Protein AF-A0A8T3ML03-F1 (afdb_monomer_lite)

Radius of gyration: 22.62 Å; chains: 1; bounding box: 44×55×67 Å

Structure (mmCIF, N/CA/C/O backbone):
data_AF-A0A8T3ML03-F1
#
_entry.id   AF-A0A8T3ML03-F1
#
loop_
_atom_site.group_PDB
_atom_site.id
_atom_site.type_symbol
_atom_site.label_atom_id
_atom_site.label_alt_id
_atom_site.label_comp_id
_atom_site.label_asym_id
_atom_site.label_entity_id
_atom_site.label_seq_id
_atom_site.pdbx_PDB_ins_code
_atom_site.Cartn_x
_atom_site.Cartn_y
_atom_site.Cartn_z
_atom_site.occupancy
_atom_site.B_iso_or_equiv
_atom_site.auth_seq_id
_atom_site.auth_comp_id
_atom_site.auth_asym_id
_atom_site.auth_atom_id
_atom_site.pdbx_PDB_model_num
ATOM 1 N N . MET A 1 1 ? 24.846 -38.099 -49.813 1.00 38.16 1 MET A N 1
ATOM 2 C CA . MET A 1 1 ? 23.593 -37.334 -49.635 1.00 38.16 1 MET A CA 1
ATOM 3 C C . MET A 1 1 ? 22.986 -37.750 -48.307 1.00 38.16 1 MET A C 1
ATOM 5 O O . MET A 1 1 ? 22.230 -38.707 -48.256 1.00 38.16 1 MET A O 1
ATOM 9 N N . THR A 1 2 ? 23.403 -37.110 -47.221 1.00 36.19 2 THR A N 1
ATOM 10 C CA . THR A 1 2 ? 22.840 -37.324 -45.884 1.00 36.19 2 THR A CA 1
ATOM 11 C C . THR A 1 2 ? 21.857 -36.194 -45.625 1.00 36.19 2 THR A C 1
ATOM 13 O O . THR A 1 2 ? 22.246 -35.029 -45.592 1.00 36.19 2 THR A O 1
ATOM 16 N N . ALA A 1 3 ? 20.574 -36.542 -45.549 1.00 40.69 3 ALA A N 1
ATOM 17 C CA . ALA A 1 3 ? 19.522 -35.629 -45.139 1.00 40.69 3 ALA A CA 1
ATOM 18 C C . ALA A 1 3 ? 19.740 -35.293 -43.660 1.00 40.69 3 ALA A C 1
ATOM 20 O O . ALA A 1 3 ? 19.699 -36.180 -42.809 1.00 40.69 3 ALA A O 1
ATOM 21 N N . ASP A 1 4 ? 20.036 -34.026 -43.391 1.00 38.41 4 ASP A N 1
ATOM 22 C CA . ASP A 1 4 ? 20.208 -33.493 -42.047 1.00 38.41 4 ASP A CA 1
ATOM 23 C C . ASP A 1 4 ? 18.825 -33.442 -41.385 1.00 38.41 4 ASP A C 1
ATOM 25 O O . ASP A 1 4 ? 17.945 -32.672 -41.786 1.00 38.41 4 ASP A O 1
ATOM 29 N N . ALA A 1 5 ? 18.588 -34.357 -40.446 1.00 42.69 5 ALA A N 1
ATOM 30 C CA . ALA A 1 5 ? 17.349 -34.421 -39.694 1.00 42.69 5 ALA A CA 1
ATOM 31 C C . ALA A 1 5 ? 17.284 -33.184 -38.793 1.00 42.69 5 ALA A C 1
ATOM 33 O O . ALA A 1 5 ? 17.943 -33.127 -37.756 1.00 42.69 5 ALA A O 1
ATOM 34 N N . ARG A 1 6 ? 16.497 -32.179 -39.197 1.00 44.50 6 ARG A N 1
ATOM 35 C CA . ARG A 1 6 ? 16.128 -31.065 -38.320 1.00 44.50 6 ARG A CA 1
ATOM 36 C C . ARG A 1 6 ? 15.404 -31.645 -37.112 1.00 44.50 6 ARG A C 1
ATOM 38 O O . ARG A 1 6 ? 14.238 -32.011 -37.204 1.00 44.50 6 ARG A O 1
ATOM 45 N N . ALA A 1 7 ? 16.123 -31.764 -36.003 1.00 42.09 7 ALA A N 1
ATOM 46 C CA . ALA A 1 7 ? 15.520 -32.025 -34.714 1.00 42.09 7 ALA A CA 1
ATOM 47 C C . ALA A 1 7 ? 14.611 -30.838 -34.382 1.00 42.09 7 ALA A C 1
ATOM 49 O O . ALA A 1 7 ? 15.074 -29.693 -34.366 1.00 42.09 7 ALA A O 1
ATOM 50 N N . ASP A 1 8 ? 13.331 -31.110 -34.141 1.00 38.72 8 ASP A N 1
ATOM 51 C CA . ASP A 1 8 ? 12.408 -30.137 -33.569 1.00 38.72 8 ASP A CA 1
ATOM 52 C C . ASP A 1 8 ? 12.918 -29.775 -32.170 1.00 38.72 8 ASP A C 1
ATOM 54 O O . ASP A 1 8 ? 12.707 -30.486 -31.189 1.00 38.72 8 ASP A O 1
ATOM 58 N N . ALA A 1 9 ? 13.685 -28.691 -32.096 1.00 45.72 9 ALA A N 1
ATOM 59 C CA . ALA A 1 9 ? 14.173 -28.146 -30.845 1.00 45.72 9 ALA A CA 1
ATOM 60 C C . ALA A 1 9 ? 13.104 -27.211 -30.275 1.00 45.72 9 ALA A C 1
ATOM 62 O O . ALA A 1 9 ? 12.808 -26.158 -30.844 1.00 45.72 9 ALA A O 1
ATOM 63 N N . THR A 1 10 ? 12.528 -27.585 -29.136 1.00 36.78 10 THR A N 1
ATOM 64 C CA . THR A 1 10 ? 11.644 -26.708 -28.369 1.00 36.78 10 THR A CA 1
ATOM 65 C C . THR A 1 10 ? 12.484 -25.600 -27.735 1.00 36.78 10 THR A C 1
ATOM 67 O O . THR A 1 10 ? 13.267 -25.848 -26.821 1.00 36.78 10 THR A O 1
ATOM 70 N N . LEU A 1 11 ? 12.347 -24.378 -28.246 1.00 42.16 11 LEU A N 1
ATOM 71 C CA . LEU A 1 11 ? 13.018 -23.194 -27.719 1.00 42.16 11 LEU A CA 1
ATOM 72 C C . LEU A 1 11 ? 12.191 -22.603 -26.568 1.00 42.16 11 LEU A C 1
ATOM 74 O O . LEU A 1 11 ? 11.028 -22.245 -26.768 1.00 42.16 11 LEU A O 1
ATOM 78 N N . ASP A 1 12 ? 12.787 -22.443 -25.385 1.00 46.78 12 ASP A N 1
ATOM 79 C CA . ASP A 1 12 ? 12.189 -21.623 -24.328 1.00 46.78 12 ASP A CA 1
ATOM 80 C C . ASP A 1 12 ? 12.317 -20.141 -24.711 1.00 46.78 12 ASP A C 1
ATOM 82 O O . ASP A 1 12 ? 13.336 -19.480 -24.482 1.00 46.78 12 ASP A O 1
ATOM 86 N N . VAL A 1 13 ? 11.256 -19.625 -25.332 1.00 50.53 13 VAL A N 1
ATOM 87 C CA . VAL A 1 13 ? 11.164 -18.242 -25.812 1.00 50.53 13 VAL A CA 1
ATOM 88 C C . VAL A 1 13 ? 11.353 -17.237 -24.673 1.00 50.53 13 VAL A C 1
ATOM 90 O O . VAL A 1 13 ? 11.866 -16.143 -24.905 1.00 50.53 13 VAL A O 1
ATOM 93 N N . VAL A 1 14 ? 10.983 -17.588 -23.436 1.00 47.09 14 VAL A N 1
ATOM 94 C CA . VAL A 1 14 ? 11.091 -16.684 -22.283 1.00 47.09 14 VAL A CA 1
ATOM 95 C C . VAL A 1 14 ? 12.551 -16.511 -21.879 1.00 47.09 14 VAL A C 1
ATOM 97 O O . VAL A 1 14 ? 12.984 -15.387 -21.620 1.00 47.09 14 VAL A O 1
ATOM 100 N N . GLN A 1 15 ? 13.321 -17.598 -21.862 1.00 48.06 15 GLN A N 1
ATOM 101 C CA . GLN A 1 15 ? 14.744 -17.544 -21.541 1.00 48.06 15 GLN A CA 1
ATOM 102 C C . GLN A 1 15 ? 15.567 -16.923 -22.679 1.00 48.06 15 GLN A C 1
ATOM 104 O O . GLN A 1 15 ? 16.465 -16.123 -22.413 1.00 48.06 15 GLN A O 1
ATOM 109 N N . GLU A 1 16 ? 15.234 -17.209 -23.941 1.00 53.28 16 GLU A N 1
ATOM 110 C CA . GLU A 1 16 ? 15.900 -16.581 -25.090 1.00 53.28 16 GLU A CA 1
ATOM 111 C C . GLU A 1 16 ? 15.603 -15.079 -25.208 1.00 53.28 16 GLU A C 1
ATOM 113 O O . GLU A 1 16 ? 16.501 -14.306 -25.544 1.00 53.28 16 GLU A O 1
ATOM 118 N N . ALA A 1 17 ? 14.386 -14.630 -24.883 1.00 59.78 17 ALA A N 1
ATOM 119 C CA . ALA A 1 17 ? 14.041 -13.207 -24.891 1.00 59.78 17 ALA A CA 1
ATOM 120 C C . ALA A 1 17 ? 14.873 -12.371 -23.900 1.00 59.78 17 ALA A C 1
ATOM 122 O O . ALA A 1 17 ? 14.992 -11.162 -24.082 1.00 59.78 17 ALA A O 1
ATOM 123 N N . HIS A 1 18 ? 15.475 -12.984 -22.873 1.00 52.03 18 HIS A N 1
ATOM 124 C CA . HIS A 1 18 ? 16.365 -12.276 -21.944 1.00 52.03 18 HIS A CA 1
ATOM 125 C C . HIS A 1 18 ? 17.739 -11.952 -22.532 1.00 52.03 18 HIS A C 1
ATOM 127 O O . HIS A 1 18 ? 18.398 -11.034 -22.054 1.00 52.03 18 HIS A O 1
ATOM 133 N N . VAL A 1 19 ? 18.183 -12.701 -23.539 1.00 54.53 19 VAL A N 1
ATOM 134 C CA . VAL A 1 19 ? 19.536 -12.581 -24.099 1.00 54.53 19 VAL A CA 1
ATOM 135 C C . VAL A 1 19 ? 19.529 -12.213 -25.573 1.00 54.53 19 VAL A C 1
ATOM 137 O O . VAL A 1 19 ? 20.598 -12.075 -26.157 1.00 54.53 19 VAL A O 1
ATOM 140 N N . ARG A 1 20 ? 18.355 -12.050 -26.197 1.00 59.59 20 ARG A N 1
ATOM 141 C CA . ARG A 1 20 ? 18.245 -11.743 -27.623 1.00 59.59 20 ARG A CA 1
ATOM 142 C C . ARG A 1 20 ? 17.219 -10.669 -27.933 1.00 59.59 20 ARG A C 1
ATOM 144 O O . ARG A 1 20 ? 16.087 -10.697 -27.455 1.00 59.59 20 ARG A O 1
ATOM 151 N N . ARG A 1 21 ? 17.608 -9.759 -28.823 1.00 59.72 21 ARG A N 1
ATOM 152 C CA . ARG A 1 21 ? 16.702 -8.836 -29.501 1.00 59.72 21 ARG A CA 1
ATOM 153 C C . ARG A 1 21 ? 16.238 -9.467 -30.806 1.00 59.72 21 ARG A C 1
ATOM 155 O O . ARG A 1 21 ? 17.054 -9.954 -31.586 1.00 59.72 21 ARG A O 1
ATOM 162 N N . TRP A 1 22 ? 14.935 -9.414 -31.055 1.00 69.94 22 TRP A N 1
ATOM 163 C CA . TRP A 1 22 ? 14.315 -9.984 -32.246 1.00 69.94 22 TRP A CA 1
ATOM 164 C C . TRP A 1 22 ? 13.714 -8.870 -33.100 1.00 69.94 22 TRP A C 1
ATOM 166 O O . TRP A 1 22 ? 12.932 -8.056 -32.608 1.00 69.94 22 TRP A O 1
ATOM 176 N N . CYS A 1 23 ? 14.074 -8.838 -34.378 1.00 65.06 23 CYS A N 1
ATOM 177 C CA . CYS A 1 23 ? 13.477 -7.945 -35.363 1.00 65.06 23 CYS A CA 1
ATOM 178 C C . CYS A 1 23 ? 12.530 -8.756 -36.244 1.00 65.06 23 CYS A C 1
ATOM 180 O O . CYS A 1 23 ? 12.955 -9.735 -36.861 1.00 65.06 23 CYS A O 1
ATOM 182 N N . TYR A 1 24 ? 11.273 -8.331 -36.330 1.00 68.44 24 TYR A N 1
ATOM 183 C CA . TYR A 1 24 ? 10.259 -8.955 -37.175 1.00 68.44 24 TYR A CA 1
ATOM 184 C C . TYR A 1 24 ? 9.853 -8.005 -38.294 1.00 68.44 24 TYR A C 1
ATOM 186 O O . TYR A 1 24 ? 9.870 -6.787 -38.128 1.00 68.44 24 TYR A O 1
ATOM 194 N N . GLU A 1 25 ? 9.470 -8.575 -39.428 1.00 64.88 25 GLU A N 1
ATOM 195 C CA . GLU A 1 25 ? 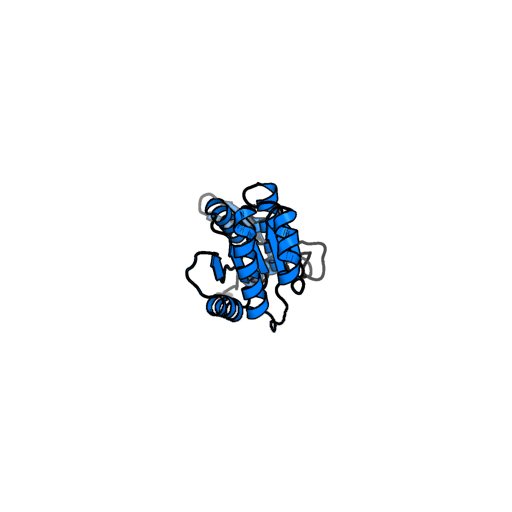8.782 -7.859 -40.493 1.00 64.88 25 GLU A CA 1
ATOM 196 C C . GLU A 1 25 ? 7.331 -8.332 -40.535 1.00 64.88 25 GLU A C 1
ATOM 198 O O . GLU A 1 25 ? 7.057 -9.535 -40.479 1.00 64.88 25 GLU A O 1
ATOM 203 N N . GLN A 1 26 ? 6.405 -7.377 -40.593 1.00 56.50 26 GLN A N 1
ATOM 204 C CA . GLN A 1 26 ? 4.987 -7.664 -40.743 1.00 56.50 26 GLN A CA 1
ATOM 205 C C . GLN A 1 26 ? 4.659 -7.763 -42.232 1.00 56.50 26 GLN A C 1
ATOM 207 O O . GLN A 1 26 ? 4.728 -6.775 -42.960 1.00 56.50 26 GLN A O 1
ATOM 212 N N . GLY A 1 27 ? 4.307 -8.968 -42.673 1.00 72.38 27 GLY A N 1
ATOM 213 C CA . GLY A 1 27 ? 3.801 -9.237 -44.011 1.00 72.38 27 GLY A CA 1
ATOM 214 C C . GLY A 1 27 ? 2.282 -9.398 -44.030 1.00 72.38 27 GLY A C 1
ATOM 215 O O . GLY A 1 27 ? 1.613 -9.447 -42.997 1.00 72.38 27 GLY A O 1
ATOM 216 N N . THR A 1 28 ? 1.731 -9.546 -45.231 1.00 61.53 28 THR A N 1
ATOM 217 C CA . THR A 1 28 ? 0.287 -9.676 -45.486 1.00 61.53 28 THR A CA 1
ATOM 218 C C . THR A 1 28 ? -0.347 -10.924 -44.860 1.00 61.53 28 THR A C 1
ATOM 220 O O . THR A 1 28 ? -1.557 -10.954 -44.664 1.00 61.53 28 THR A O 1
ATOM 223 N N . SER A 1 29 ? 0.451 -11.948 -44.539 1.00 65.56 29 SER A N 1
ATOM 224 C CA . SER A 1 29 ? -0.004 -13.232 -43.985 1.00 65.56 29 SER A CA 1
ATOM 225 C C . SER A 1 29 ? 0.551 -13.546 -42.590 1.00 65.56 29 SER A C 1
ATOM 227 O O . SER A 1 29 ? 0.347 -14.655 -42.100 1.00 65.56 29 SER A O 1
ATOM 229 N N . GLY A 1 30 ? 1.261 -12.612 -41.946 1.00 70.06 30 GLY A N 1
ATOM 230 C CA . GLY A 1 30 ? 1.796 -12.808 -40.596 1.00 70.06 30 GLY A CA 1
ATOM 231 C C . GLY A 1 30 ? 3.124 -12.100 -40.335 1.00 70.06 30 GLY A C 1
ATOM 232 O O . GLY A 1 30 ? 3.582 -11.275 -41.123 1.00 70.06 30 GLY A O 1
ATOM 233 N N . PHE A 1 31 ? 3.745 -12.440 -39.207 1.00 58.16 31 PHE A N 1
ATOM 234 C CA . PHE A 1 31 ? 5.055 -11.928 -38.811 1.00 58.16 31 PHE A CA 1
ATOM 235 C C . PHE A 1 31 ? 6.140 -12.932 -39.189 1.00 58.16 31 PHE A C 1
ATOM 237 O O . PHE A 1 31 ? 6.067 -14.099 -38.805 1.00 58.16 31 PHE A O 1
ATOM 244 N N . SER A 1 32 ? 7.166 -12.477 -39.903 1.00 67.44 32 SER A N 1
ATOM 245 C CA . SER A 1 32 ? 8.373 -13.269 -40.144 1.00 67.44 32 SER A CA 1
ATOM 246 C C . SER A 1 32 ? 9.533 -12.695 -39.348 1.00 67.44 32 SER A C 1
ATOM 248 O O . SER A 1 32 ? 9.801 -11.491 -39.404 1.00 67.44 32 SER A O 1
ATOM 250 N N . LEU A 1 33 ? 10.239 -13.555 -38.617 1.00 60.50 33 LEU A N 1
ATOM 251 C CA . LEU A 1 33 ? 11.461 -13.160 -37.939 1.00 60.50 33 LEU A CA 1
ATOM 252 C C . LEU A 1 33 ? 12.550 -12.842 -38.970 1.00 60.50 33 LEU A C 1
ATOM 254 O O . LEU A 1 33 ? 12.912 -13.699 -39.770 1.00 60.50 33 LEU A O 1
ATOM 258 N N . ARG A 1 34 ? 13.103 -11.628 -38.917 1.00 66.88 34 ARG A N 1
ATOM 259 C CA . ARG A 1 34 ? 14.207 -11.203 -39.787 1.00 66.88 34 ARG A CA 1
ATOM 260 C C . ARG A 1 34 ? 15.580 -11.424 -39.176 1.00 66.88 34 ARG A C 1
ATOM 262 O O . ARG A 1 34 ? 16.513 -11.769 -39.893 1.00 66.88 34 ARG A O 1
ATOM 269 N N . ARG A 1 35 ? 15.737 -11.152 -37.879 1.00 56.84 35 ARG A N 1
ATOM 270 C CA . ARG A 1 35 ? 17.048 -11.174 -37.221 1.00 56.84 35 ARG A CA 1
ATOM 271 C C . ARG A 1 35 ? 16.904 -11.424 -35.727 1.00 56.84 35 ARG A C 1
ATOM 273 O O . ARG A 1 35 ? 16.032 -10.831 -35.098 1.00 56.84 35 ARG A O 1
ATOM 280 N N . ALA A 1 36 ? 17.788 -12.251 -35.182 1.00 57.53 36 ALA A N 1
ATOM 281 C CA . ALA A 1 36 ? 18.001 -12.403 -33.750 1.00 57.53 36 ALA A CA 1
ATOM 282 C C . ALA A 1 36 ? 19.433 -11.956 -33.435 1.00 57.53 36 ALA A C 1
ATOM 284 O O . ALA A 1 36 ? 20.382 -12.470 -34.029 1.00 57.53 36 ALA A O 1
ATOM 285 N N . GLU A 1 37 ? 19.596 -10.982 -32.547 1.00 64.44 37 GLU A N 1
ATOM 286 C CA . GLU A 1 37 ? 20.905 -10.513 -32.082 1.00 64.44 37 GLU A CA 1
ATOM 287 C C . GLU A 1 37 ? 21.056 -10.846 -30.605 1.00 64.44 37 GLU A C 1
ATOM 289 O O . GLU A 1 37 ? 20.165 -10.531 -29.820 1.00 64.44 37 GLU A O 1
ATOM 294 N N . LEU A 1 38 ? 22.176 -11.468 -30.224 1.00 55.69 38 LEU A N 1
ATOM 295 C CA . LEU A 1 38 ? 22.550 -11.598 -28.818 1.00 55.69 38 LEU A CA 1
ATOM 296 C C . LEU A 1 38 ? 22.755 -10.196 -28.239 1.00 55.69 38 LEU A C 1
ATOM 298 O O . LEU A 1 38 ? 23.532 -9.405 -28.774 1.00 55.69 38 LEU A O 1
ATOM 302 N N . LEU A 1 39 ? 22.033 -9.897 -27.164 1.00 57.16 39 LEU A N 1
ATOM 303 C CA . LEU A 1 39 ? 22.281 -8.717 -26.354 1.00 57.16 39 LEU A CA 1
ATOM 304 C C . LEU A 1 39 ? 23.701 -8.828 -25.766 1.00 57.16 39 LEU A C 1
ATOM 306 O O . LEU A 1 39 ? 24.137 -9.942 -25.453 1.00 57.16 39 LEU A O 1
ATOM 310 N N . PRO A 1 40 ? 24.442 -7.712 -25.652 1.00 51.94 40 PRO A N 1
ATOM 311 C CA . PRO A 1 40 ? 25.761 -7.711 -25.029 1.00 51.94 40 PRO A CA 1
ATOM 312 C C . PRO A 1 40 ? 25.698 -8.269 -23.598 1.00 51.94 40 PRO A C 1
ATOM 314 O O . PRO A 1 40 ? 24.630 -8.311 -22.985 1.00 51.94 40 PRO A O 1
ATOM 317 N N . ASP A 1 41 ? 26.851 -8.731 -23.104 1.00 54.22 41 ASP A N 1
ATOM 318 C CA . ASP A 1 41 ? 27.038 -9.341 -21.782 1.00 54.22 41 ASP A CA 1
ATOM 319 C C . ASP A 1 41 ? 26.197 -8.621 -20.704 1.00 54.22 41 ASP A C 1
ATOM 321 O O . ASP A 1 41 ? 26.282 -7.396 -20.605 1.00 54.22 41 ASP A O 1
ATOM 325 N N . PRO A 1 42 ? 25.401 -9.326 -19.873 1.00 51.91 42 PRO A N 1
ATOM 326 C CA . PRO A 1 42 ? 24.647 -8.723 -18.768 1.00 51.91 42 PRO A CA 1
ATOM 327 C C . PRO A 1 42 ? 25.504 -7.933 -17.758 1.00 51.91 42 PRO A C 1
ATOM 329 O O . PRO A 1 42 ? 24.941 -7.260 -16.889 1.00 51.91 42 PRO A O 1
ATOM 332 N N . ALA A 1 43 ? 26.838 -8.014 -17.835 1.00 53.47 43 ALA A N 1
ATOM 333 C CA . ALA A 1 43 ? 27.769 -7.141 -17.123 1.00 53.47 43 ALA A CA 1
ATOM 334 C C . ALA A 1 43 ? 27.823 -5.697 -17.669 1.00 53.47 43 ALA A C 1
ATOM 336 O O . ALA A 1 43 ? 28.256 -4.791 -16.950 1.00 53.47 43 ALA A O 1
ATOM 337 N N . ASP A 1 44 ? 27.358 -5.458 -18.897 1.00 56.03 44 ASP A N 1
ATOM 338 C CA . ASP A 1 44 ? 27.244 -4.129 -19.488 1.00 56.03 44 ASP A CA 1
ATOM 339 C C . ASP A 1 44 ? 26.017 -3.397 -18.923 1.00 56.03 44 ASP A C 1
ATOM 341 O O . ASP A 1 44 ? 24.904 -3.424 -19.450 1.00 56.03 44 ASP A O 1
ATOM 345 N N . ARG A 1 45 ? 26.234 -2.723 -17.790 1.00 52.97 45 ARG A N 1
ATOM 346 C CA . ARG A 1 45 ? 25.224 -1.932 -17.066 1.00 52.97 45 ARG A CA 1
ATOM 347 C C . ARG A 1 45 ? 24.716 -0.708 -17.844 1.00 52.97 45 ARG A C 1
ATOM 349 O O . ARG A 1 45 ? 23.928 0.057 -17.291 1.00 52.97 45 ARG A O 1
ATOM 356 N N . SER A 1 46 ? 25.178 -0.488 -19.078 1.00 54.53 46 SER A N 1
ATOM 357 C CA . SER A 1 46 ? 24.719 0.607 -19.936 1.00 54.53 46 SER A CA 1
ATOM 358 C C . SER A 1 46 ? 23.409 0.300 -20.673 1.00 54.53 46 SER A C 1
ATOM 360 O O . SER A 1 46 ? 22.747 1.229 -21.138 1.00 54.53 46 SER A O 1
ATOM 362 N N . VAL A 1 47 ? 22.993 -0.973 -20.740 1.00 58.66 47 VAL A N 1
ATOM 363 C CA . VAL A 1 47 ? 21.752 -1.379 -21.412 1.00 58.66 47 VAL A CA 1
ATOM 364 C C . VAL A 1 47 ? 20.646 -1.627 -20.377 1.00 58.66 47 VAL A C 1
ATOM 366 O O . VAL A 1 47 ? 20.789 -2.521 -19.538 1.00 58.66 47 VAL A O 1
ATOM 369 N N . PRO A 1 48 ? 19.527 -0.876 -20.408 1.00 63.41 48 PRO A N 1
ATOM 370 C CA . PRO A 1 48 ? 18.413 -1.108 -19.497 1.00 63.41 48 PRO A CA 1
ATOM 371 C C . PRO A 1 48 ? 17.838 -2.511 -19.709 1.00 63.41 48 PRO A C 1
ATOM 373 O O . PRO A 1 48 ? 17.481 -2.898 -20.825 1.00 63.41 48 PRO A O 1
ATOM 376 N N . ARG A 1 49 ? 17.740 -3.281 -18.624 1.00 78.94 49 ARG A N 1
ATOM 377 C CA . ARG A 1 49 ? 17.165 -4.630 -18.652 1.00 78.94 49 ARG A CA 1
ATOM 378 C C . ARG A 1 49 ? 15.660 -4.514 -18.480 1.00 78.94 49 ARG A C 1
ATOM 380 O O . ARG A 1 49 ? 15.210 -3.872 -17.540 1.00 78.94 49 ARG A O 1
ATOM 387 N N . VAL A 1 50 ? 14.879 -5.136 -19.359 1.00 83.75 50 VAL A N 1
ATOM 388 C CA . VAL A 1 50 ? 13.412 -5.139 -19.249 1.00 83.75 50 VAL A CA 1
ATOM 389 C C . VAL A 1 50 ? 12.954 -6.429 -18.575 1.00 83.75 50 VAL A C 1
ATOM 391 O O . VAL A 1 50 ? 13.228 -7.525 -19.065 1.00 83.75 50 VAL A O 1
ATOM 394 N N . GLY A 1 51 ? 12.226 -6.330 -17.464 1.00 86.38 51 GLY A N 1
ATOM 395 C CA . GLY A 1 51 ? 11.800 -7.508 -16.704 1.00 86.38 51 GLY A CA 1
ATOM 396 C C . GLY A 1 51 ? 10.564 -7.278 -15.835 1.00 86.38 51 GLY A C 1
ATOM 397 O O . GLY A 1 51 ? 10.078 -6.157 -15.714 1.00 86.38 51 GLY A O 1
ATOM 398 N N . PRO A 1 52 ? 10.000 -8.342 -15.240 1.00 81.25 52 PRO A N 1
ATOM 399 C CA . PRO A 1 52 ? 8.784 -8.239 -14.435 1.00 81.25 52 PRO A CA 1
ATOM 400 C C . PRO A 1 52 ? 9.018 -7.620 -13.045 1.00 81.25 52 PRO A C 1
ATOM 402 O O . PRO A 1 52 ? 8.048 -7.302 -12.364 1.00 81.25 52 PRO A O 1
ATOM 405 N N . GLY A 1 53 ? 10.268 -7.449 -12.602 1.00 88.88 53 GLY A N 1
ATOM 406 C CA . GLY A 1 53 ? 10.581 -7.054 -11.225 1.00 88.88 53 GLY A CA 1
ATOM 407 C C . GLY A 1 53 ? 10.188 -8.107 -10.186 1.00 88.88 53 GLY A C 1
ATOM 408 O O . GLY A 1 53 ? 9.706 -9.193 -10.512 1.00 88.88 53 GLY A O 1
ATOM 409 N N . GLY A 1 54 ? 10.428 -7.791 -8.917 1.00 88.69 54 GLY A N 1
ATOM 410 C CA . GLY A 1 54 ? 9.972 -8.584 -7.782 1.00 88.69 54 GLY A CA 1
ATOM 411 C C . GLY A 1 54 ? 8.475 -8.409 -7.518 1.00 88.69 54 GLY A C 1
ATOM 412 O O . GLY A 1 54 ? 7.877 -7.390 -7.867 1.00 88.69 54 GLY A O 1
ATOM 413 N N . ARG A 1 55 ? 7.867 -9.400 -6.859 1.00 90.56 55 ARG A N 1
ATOM 414 C CA . ARG A 1 55 ? 6.510 -9.280 -6.307 1.00 90.56 55 ARG A CA 1
ATOM 415 C C . ARG A 1 55 ? 6.541 -8.343 -5.098 1.00 90.56 55 ARG A C 1
ATOM 417 O O . ARG A 1 55 ? 7.414 -8.481 -4.249 1.00 90.56 55 ARG A O 1
ATOM 424 N N . VAL A 1 56 ? 5.567 -7.439 -5.007 1.00 93.44 56 VAL A N 1
ATOM 425 C CA . VAL A 1 56 ? 5.402 -6.524 -3.867 1.00 93.44 56 VAL A CA 1
ATOM 426 C C . VAL A 1 56 ? 4.014 -6.715 -3.286 1.00 93.44 56 VAL A C 1
ATOM 428 O O . VAL A 1 56 ? 3.026 -6.423 -3.961 1.00 93.44 56 VAL A O 1
ATOM 431 N N . ARG A 1 57 ? 3.950 -7.193 -2.042 1.00 96.75 57 ARG A N 1
ATOM 432 C CA . ARG A 1 57 ? 2.707 -7.356 -1.285 1.00 96.75 57 ARG A CA 1
ATOM 433 C C . ARG A 1 57 ? 2.332 -6.032 -0.643 1.00 96.75 57 ARG A C 1
ATOM 435 O O . ARG A 1 57 ? 3.085 -5.503 0.177 1.00 96.75 57 ARG A O 1
ATOM 442 N N . VAL A 1 58 ? 1.174 -5.504 -1.006 1.00 97.94 58 VAL A N 1
ATOM 443 C CA . VAL A 1 58 ? 0.688 -4.211 -0.536 1.00 97.94 58 VAL A CA 1
ATOM 444 C C . VAL A 1 58 ? -0.503 -4.396 0.388 1.00 97.94 58 VAL A C 1
ATOM 446 O O . VAL A 1 58 ? -1.525 -4.958 -0.006 1.00 97.94 58 VAL A O 1
ATOM 449 N N . ALA A 1 59 ? -0.381 -3.859 1.600 1.00 98.19 59 ALA A N 1
ATOM 450 C CA . ALA A 1 59 ? -1.513 -3.631 2.485 1.00 98.19 59 ALA A CA 1
ATOM 451 C C . ALA A 1 59 ? -2.002 -2.186 2.346 1.00 98.19 59 ALA A C 1
ATOM 453 O O . ALA A 1 59 ? -1.190 -1.264 2.267 1.00 98.19 59 ALA A O 1
ATOM 454 N N . VAL A 1 60 ? -3.316 -1.975 2.361 1.00 98.00 60 VAL A N 1
ATOM 455 C CA . VAL A 1 60 ? -3.917 -0.635 2.357 1.00 98.00 60 VAL A CA 1
ATOM 456 C C . VAL A 1 60 ? -4.707 -0.416 3.638 1.00 98.00 60 VAL A C 1
ATOM 458 O O . VAL A 1 60 ? -5.541 -1.245 3.998 1.00 98.00 60 VAL A O 1
ATOM 461 N N . LEU A 1 61 ? -4.442 0.701 4.314 1.00 97.00 61 LEU A N 1
ATOM 462 C CA . LEU A 1 61 ? -5.154 1.160 5.505 1.00 97.00 61 LEU A CA 1
ATOM 463 C C . LEU A 1 61 ? -5.913 2.430 5.134 1.00 97.00 61 LEU A C 1
ATOM 465 O O . LEU A 1 61 ? -5.289 3.438 4.808 1.00 97.00 61 LEU A O 1
ATOM 469 N N . ALA A 1 62 ? -7.240 2.385 5.152 1.00 94.56 62 ALA A N 1
ATOM 470 C CA . ALA A 1 62 ? -8.061 3.462 4.619 1.00 94.56 62 ALA A CA 1
ATOM 471 C C . ALA A 1 62 ? -9.123 3.952 5.605 1.00 94.56 62 ALA A C 1
ATOM 473 O O . ALA A 1 62 ? -9.845 3.167 6.226 1.00 94.56 62 ALA A O 1
ATOM 474 N N . ALA A 1 63 ? -9.271 5.275 5.688 1.00 87.06 63 ALA A N 1
ATOM 475 C CA . ALA A 1 63 ? -10.513 5.875 6.158 1.00 87.06 63 ALA A CA 1
ATOM 476 C C . ALA A 1 63 ? -11.675 5.541 5.202 1.00 87.06 63 ALA A C 1
ATOM 478 O O . ALA A 1 63 ? -11.471 5.112 4.066 1.00 87.06 63 ALA A O 1
ATOM 479 N N . ALA A 1 64 ? -12.910 5.783 5.638 1.00 84.69 64 ALA A N 1
ATOM 480 C CA . ALA A 1 64 ? -14.091 5.640 4.793 1.00 84.69 64 ALA A CA 1
ATOM 481 C C . ALA A 1 64 ? -14.174 6.775 3.742 1.00 84.69 64 ALA A C 1
ATOM 483 O O . ALA A 1 64 ? -14.931 7.728 3.906 1.00 84.69 64 ALA A O 1
ATOM 484 N N . ASP A 1 65 ? -13.396 6.671 2.660 1.00 89.00 65 ASP A N 1
ATOM 485 C CA . ASP A 1 65 ? -13.428 7.571 1.496 1.00 89.00 65 ASP A CA 1
ATOM 486 C C . ASP A 1 65 ? -13.369 6.751 0.194 1.00 89.00 65 ASP A C 1
ATOM 488 O O . ASP A 1 65 ? -12.315 6.287 -0.243 1.00 89.00 65 ASP A O 1
ATOM 492 N N . ALA A 1 66 ? -14.527 6.571 -0.449 1.00 88.75 66 ALA A N 1
ATOM 493 C CA . ALA A 1 66 ? -14.647 5.748 -1.652 1.00 88.75 66 ALA A CA 1
ATOM 494 C C . ALA A 1 66 ? -13.891 6.320 -2.866 1.00 88.75 66 ALA A C 1
ATOM 496 O O . ALA A 1 66 ? -13.419 5.559 -3.717 1.00 88.75 66 ALA A O 1
ATOM 497 N N . ALA A 1 67 ? -13.766 7.647 -2.963 1.00 90.94 67 ALA A N 1
ATOM 498 C CA . ALA A 1 67 ? -13.060 8.285 -4.070 1.00 90.94 67 ALA A CA 1
ATOM 499 C C . ALA A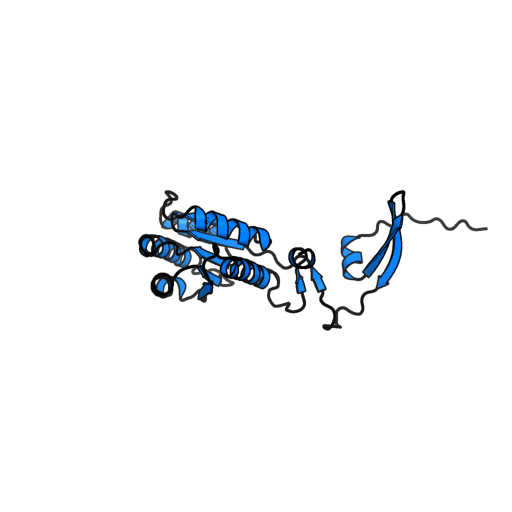 1 67 ? -11.549 8.065 -3.940 1.00 90.94 67 ALA A C 1
ATOM 501 O O . ALA A 1 67 ? -10.876 7.750 -4.927 1.00 90.94 67 ALA A O 1
ATOM 502 N N . LEU A 1 68 ? -11.034 8.185 -2.715 1.00 91.56 68 LEU A N 1
ATOM 503 C CA . LEU A 1 68 ? -9.636 7.920 -2.403 1.00 91.56 68 LEU A CA 1
ATOM 504 C C . LEU A 1 68 ? -9.291 6.436 -2.582 1.00 91.56 68 LEU A C 1
ATOM 506 O O . LEU A 1 68 ? -8.285 6.118 -3.217 1.00 91.56 68 LEU A O 1
ATOM 510 N N . ASP A 1 69 ? -10.172 5.536 -2.136 1.00 93.50 69 ASP A N 1
ATOM 511 C CA . ASP A 1 69 ? -10.049 4.094 -2.365 1.00 93.50 69 ASP A CA 1
ATOM 512 C C . ASP A 1 69 ? -9.928 3.767 -3.859 1.00 93.50 69 ASP A C 1
ATOM 514 O O . ASP A 1 69 ? -9.029 3.035 -4.281 1.00 93.50 69 ASP A O 1
ATOM 518 N N . GLY A 1 70 ? -10.827 4.320 -4.680 1.00 95.00 70 GLY A N 1
ATOM 519 C CA . GLY A 1 70 ? -10.821 4.100 -6.124 1.00 95.00 70 GLY A CA 1
ATOM 520 C C . GLY A 1 70 ? -9.537 4.600 -6.788 1.00 95.00 70 GLY A C 1
ATOM 521 O O . GLY A 1 70 ? -8.983 3.920 -7.653 1.00 95.00 70 GLY A O 1
ATOM 522 N N . ALA A 1 71 ? -9.036 5.764 -6.371 1.00 95.44 71 ALA A N 1
ATOM 523 C CA . ALA A 1 71 ? -7.792 6.326 -6.886 1.00 95.44 71 ALA A CA 1
ATOM 524 C C . ALA A 1 71 ? -6.565 5.478 -6.514 1.00 95.44 71 ALA A C 1
ATOM 526 O O . ALA A 1 71 ? -5.747 5.165 -7.384 1.00 95.44 71 ALA A O 1
ATOM 527 N N . ALA A 1 72 ? -6.478 5.040 -5.257 1.00 96.19 72 ALA A N 1
ATOM 528 C CA . ALA A 1 72 ? -5.402 4.175 -4.787 1.00 96.19 72 ALA A CA 1
ATOM 529 C C . ALA A 1 72 ? -5.419 2.804 -5.481 1.00 96.19 72 ALA A C 1
ATOM 531 O O . ALA A 1 72 ? -4.370 2.329 -5.914 1.00 96.19 72 ALA A O 1
ATOM 532 N N . ARG A 1 73 ? -6.601 2.196 -5.684 1.00 96.50 73 ARG A N 1
ATOM 533 C CA . ARG A 1 73 ? -6.730 0.932 -6.436 1.00 96.50 73 ARG A CA 1
ATOM 534 C C . ARG A 1 73 ? -6.186 1.054 -7.850 1.00 96.50 73 ARG A C 1
ATOM 536 O O . ARG A 1 73 ? -5.419 0.191 -8.262 1.00 96.50 73 ARG A O 1
ATOM 543 N N . ARG A 1 74 ? -6.548 2.121 -8.572 1.00 95.94 74 ARG A N 1
ATOM 544 C CA . ARG A 1 74 ? -6.030 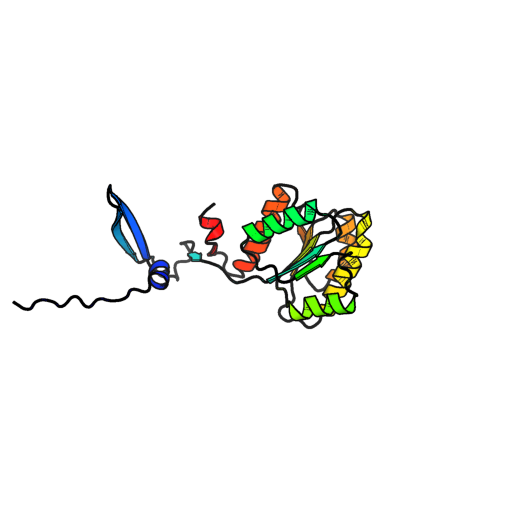2.364 -9.927 1.00 95.94 74 ARG A CA 1
ATOM 545 C C . ARG A 1 74 ? -4.509 2.494 -9.933 1.00 95.94 74 ARG A C 1
ATOM 547 O O . ARG A 1 74 ? -3.871 1.875 -10.772 1.00 95.94 74 ARG A O 1
ATOM 554 N N . GLY A 1 75 ? -3.934 3.246 -8.992 1.00 95.81 75 GLY A N 1
ATOM 555 C CA . GLY A 1 75 ? -2.478 3.416 -8.905 1.00 95.81 75 GLY A CA 1
ATOM 556 C C . GLY A 1 75 ? -1.749 2.107 -8.602 1.00 95.81 75 GLY A C 1
ATOM 557 O O . GLY A 1 75 ? -0.790 1.751 -9.277 1.00 95.81 75 GLY A O 1
ATOM 558 N N . LEU A 1 76 ? -2.239 1.334 -7.635 1.00 95.81 76 LEU A N 1
ATOM 559 C CA . LEU A 1 76 ? -1.640 0.043 -7.290 1.00 95.81 76 LEU A CA 1
ATOM 560 C C . LEU A 1 76 ? -1.759 -0.987 -8.424 1.00 95.81 76 LEU A C 1
ATOM 562 O O . LEU A 1 76 ? -0.825 -1.756 -8.641 1.00 95.81 76 LEU A O 1
ATOM 566 N N . LEU A 1 77 ? -2.872 -0.980 -9.165 1.00 93.88 77 LEU A N 1
ATOM 567 C CA . LEU A 1 77 ? -3.042 -1.814 -10.358 1.00 93.88 77 LEU A CA 1
ATOM 568 C C . LEU A 1 77 ? -2.080 -1.405 -11.479 1.00 93.88 77 LEU A C 1
ATOM 570 O O . LEU A 1 77 ? -1.408 -2.269 -12.032 1.00 93.88 77 LEU A O 1
ATOM 574 N N . ALA A 1 78 ? -1.962 -0.106 -11.770 1.00 93.06 78 ALA A N 1
ATOM 575 C CA . ALA A 1 78 ? -1.019 0.407 -12.767 1.00 93.06 78 ALA A CA 1
ATOM 576 C C . ALA A 1 78 ? 0.443 0.087 -12.406 1.00 93.06 78 ALA A C 1
ATOM 578 O O . ALA A 1 78 ? 1.274 -0.140 -13.279 1.00 93.06 78 ALA A O 1
ATOM 579 N N . ALA A 1 79 ? 0.756 -0.006 -11.112 1.00 93.31 79 ALA A N 1
ATOM 580 C CA . ALA A 1 79 ? 2.071 -0.415 -10.635 1.00 93.31 79 ALA A CA 1
ATOM 581 C C . ALA A 1 79 ? 2.318 -1.933 -10.658 1.00 93.31 79 ALA A C 1
ATOM 583 O O . ALA A 1 79 ? 3.395 -2.361 -10.237 1.00 93.31 79 ALA A O 1
ATOM 584 N N . GLY A 1 80 ? 1.344 -2.757 -11.062 1.00 91.88 80 GLY A N 1
ATOM 585 C CA . GLY A 1 80 ? 1.442 -4.219 -11.007 1.00 91.88 80 GLY A CA 1
ATOM 586 C C . GLY A 1 80 ? 1.655 -4.764 -9.589 1.00 91.88 80 GLY A C 1
ATOM 587 O O . GLY A 1 80 ? 2.343 -5.769 -9.411 1.00 91.88 80 GLY A O 1
ATOM 588 N N . ALA A 1 81 ? 1.140 -4.068 -8.570 1.00 92.81 81 ALA A N 1
ATOM 589 C CA . ALA A 1 81 ? 1.318 -4.440 -7.171 1.00 92.81 81 ALA A CA 1
ATOM 590 C C . ALA A 1 81 ? 0.299 -5.502 -6.726 1.00 92.81 81 ALA A C 1
ATOM 592 O O . ALA A 1 81 ? -0.871 -5.466 -7.111 1.00 92.81 81 ALA A O 1
ATOM 593 N N . ASP A 1 82 ? 0.730 -6.420 -5.861 1.00 94.38 82 ASP A N 1
ATOM 594 C CA . ASP A 1 82 ? -0.118 -7.477 -5.318 1.00 94.38 82 ASP A CA 1
ATOM 595 C C . ASP A 1 82 ? -0.816 -6.996 -4.040 1.00 94.38 82 ASP A C 1
ATOM 597 O O . ASP A 1 82 ? -0.201 -6.890 -2.980 1.00 94.38 82 ASP A O 1
ATOM 601 N N . GLN A 1 83 ? -2.101 -6.660 -4.141 1.00 95.31 83 GLN A N 1
ATOM 602 C CA . GLN A 1 83 ? -2.894 -6.166 -3.013 1.00 95.31 83 GLN A CA 1
ATOM 603 C C . GLN A 1 83 ? -3.299 -7.332 -2.102 1.00 95.31 83 GLN A C 1
ATOM 605 O O . GLN A 1 83 ? -4.229 -8.073 -2.418 1.00 95.31 83 GLN A O 1
ATOM 610 N N . THR A 1 84 ? -2.634 -7.483 -0.956 1.00 96.12 84 THR A N 1
ATOM 611 C CA . THR A 1 84 ? -2.846 -8.627 -0.052 1.00 96.12 84 THR A CA 1
ATOM 612 C C . THR A 1 84 ? -3.908 -8.375 1.005 1.00 96.12 84 THR A C 1
ATOM 614 O O . THR A 1 84 ? -4.635 -9.294 1.379 1.00 96.12 84 THR A O 1
ATOM 617 N N . VAL A 1 85 ? -4.031 -7.138 1.492 1.00 96.88 85 VAL A N 1
ATOM 618 C CA . VAL A 1 85 ? -5.087 -6.777 2.441 1.00 96.88 85 VAL A CA 1
ATOM 619 C C . VAL A 1 85 ? -5.532 -5.334 2.247 1.00 96.88 85 VAL A C 1
ATOM 621 O O . VAL A 1 85 ? -4.730 -4.444 1.971 1.00 96.88 85 VAL A O 1
ATOM 624 N N . TRP A 1 86 ? -6.829 -5.099 2.422 1.00 97.31 86 TRP A N 1
ATOM 625 C CA . TRP A 1 86 ? -7.423 -3.768 2.426 1.00 97.31 86 TRP A CA 1
ATOM 626 C C . TRP A 1 86 ? -8.264 -3.624 3.687 1.00 97.31 86 TRP A C 1
ATOM 628 O O . TRP A 1 86 ? -9.312 -4.258 3.803 1.00 97.31 86 TRP A O 1
ATOM 638 N N . LEU A 1 87 ? -7.790 -2.824 4.637 1.00 96.94 87 LEU A N 1
ATOM 639 C CA . LEU A 1 87 ? -8.478 -2.546 5.891 1.00 96.94 87 LEU A CA 1
ATOM 640 C C . LEU A 1 87 ? -9.127 -1.175 5.817 1.00 96.94 87 LEU A C 1
ATOM 642 O O . LEU A 1 87 ? -8.472 -0.186 5.482 1.00 96.94 87 LEU A O 1
ATOM 646 N N . ARG A 1 88 ? -10.416 -1.126 6.144 1.00 94.31 88 ARG A N 1
ATOM 647 C CA . ARG A 1 88 ? -11.153 0.131 6.268 1.00 94.31 88 ARG A CA 1
ATOM 648 C C . ARG A 1 88 ? -11.486 0.368 7.724 1.00 94.31 88 ARG A C 1
ATOM 650 O O . ARG A 1 88 ? -11.784 -0.575 8.448 1.00 94.31 88 ARG A O 1
ATOM 657 N N . SER A 1 89 ? -11.533 1.626 8.139 1.00 90.75 89 SER A N 1
ATOM 658 C CA . SER A 1 89 ? -11.935 1.966 9.507 1.00 90.75 89 SER A CA 1
ATOM 659 C C . SER A 1 89 ? -13.316 1.419 9.895 1.00 90.75 89 SER A C 1
ATOM 661 O O . SER A 1 89 ? -13.561 1.143 11.068 1.00 90.75 89 SER A O 1
ATOM 663 N N . ASN A 1 90 ? -14.203 1.216 8.917 1.00 88.56 90 ASN A N 1
ATOM 664 C CA . ASN A 1 90 ? -15.569 0.726 9.089 1.00 88.56 90 ASN A CA 1
ATOM 665 C C . ASN A 1 90 ? -15.787 -0.728 8.617 1.00 88.56 90 ASN A C 1
ATOM 667 O O . ASN A 1 90 ? -16.925 -1.112 8.363 1.00 88.56 90 ASN A O 1
ATOM 671 N N . ASP A 1 91 ? -14.733 -1.542 8.487 1.00 90.25 91 ASP A N 1
ATOM 672 C CA . ASP A 1 91 ? -14.825 -2.926 7.984 1.00 90.25 91 ASP A CA 1
ATOM 673 C C . ASP A 1 91 ? -15.383 -3.960 8.983 1.00 90.25 91 ASP A C 1
ATOM 675 O O . ASP A 1 91 ? -15.396 -5.154 8.689 1.00 90.25 91 ASP A O 1
ATOM 679 N N . GLY A 1 92 ? -15.848 -3.518 10.156 1.00 90.94 92 GLY A N 1
ATOM 680 C CA . GLY A 1 92 ? -16.443 -4.364 11.196 1.00 90.94 92 GLY A CA 1
ATOM 681 C C . GLY A 1 92 ? -15.448 -5.235 11.969 1.00 90.94 92 GLY A C 1
ATOM 682 O O . GLY A 1 92 ? -15.843 -5.863 12.947 1.00 90.94 92 GLY A O 1
ATOM 683 N N . ARG A 1 93 ? -14.170 -5.259 11.570 1.00 95.75 93 ARG A N 1
ATOM 684 C CA . ARG A 1 93 ? -13.127 -6.018 12.263 1.00 95.75 93 ARG A CA 1
ATOM 685 C C . ARG A 1 93 ? -12.708 -5.309 13.541 1.00 95.75 93 ARG A C 1
ATOM 687 O O . ARG A 1 93 ? -12.538 -4.091 13.577 1.00 95.75 93 ARG A O 1
ATOM 694 N N . THR A 1 94 ? -12.467 -6.096 14.574 1.00 96.81 94 THR A N 1
ATOM 695 C CA . THR A 1 94 ? -11.823 -5.652 15.806 1.00 96.81 94 THR A CA 1
ATOM 696 C C . THR A 1 94 ? -10.346 -5.334 15.567 1.00 96.81 94 THR A C 1
ATOM 698 O O . THR A 1 94 ? -9.733 -5.755 14.582 1.00 96.81 94 THR A O 1
ATOM 701 N N . PHE A 1 95 ? -9.734 -4.622 16.512 1.00 96.69 95 PHE A N 1
ATOM 702 C CA . PHE A 1 95 ? -8.298 -4.346 16.502 1.00 96.69 95 PHE A CA 1
ATOM 703 C C . PHE A 1 95 ? -7.444 -5.618 16.332 1.00 96.69 95 PHE A C 1
ATOM 705 O O . PHE A 1 95 ? -6.533 -5.651 15.505 1.00 96.69 95 PHE A O 1
ATOM 712 N N . ALA A 1 96 ? -7.755 -6.681 17.084 1.00 97.81 96 ALA A N 1
ATOM 713 C CA . ALA A 1 96 ? -6.995 -7.930 17.052 1.00 97.81 96 ALA A CA 1
ATOM 714 C C . ALA A 1 96 ? -7.099 -8.632 15.689 1.00 97.81 96 ALA A C 1
ATOM 716 O O . ALA A 1 96 ? -6.092 -9.100 15.162 1.00 97.81 96 ALA A O 1
ATOM 717 N N . GLU A 1 97 ? -8.288 -8.640 15.083 1.00 98.25 97 GLU A N 1
ATOM 718 C CA . GLU A 1 97 ? -8.505 -9.207 13.746 1.00 98.25 97 GLU A CA 1
ATOM 719 C C . GLU A 1 97 ? -7.766 -8.417 12.661 1.00 98.25 97 GLU A C 1
ATOM 721 O O . GLU A 1 97 ? -7.216 -9.005 11.731 1.00 98.25 97 GLU A O 1
ATOM 726 N N . ARG A 1 98 ? -7.702 -7.086 12.784 1.00 98.25 98 ARG A N 1
ATOM 727 C CA . ARG A 1 98 ? -6.922 -6.225 11.879 1.00 98.25 98 ARG A CA 1
ATOM 728 C C . ARG A 1 98 ? -5.425 -6.508 11.987 1.00 98.25 98 ARG A C 1
ATOM 730 O O . ARG A 1 98 ? -4.759 -6.664 10.964 1.00 98.25 98 ARG A O 1
ATOM 737 N N . ALA A 1 99 ? -4.908 -6.605 13.212 1.00 98.19 99 ALA A N 1
ATOM 738 C CA . ALA A 1 99 ? -3.505 -6.924 13.461 1.00 98.19 99 ALA A CA 1
ATOM 739 C C . ALA A 1 99 ? -3.141 -8.321 12.933 1.00 98.19 99 ALA A C 1
ATOM 741 O O . ALA A 1 99 ? -2.115 -8.478 12.273 1.00 98.19 99 ALA A O 1
ATOM 742 N N . GLU A 1 100 ? -3.999 -9.320 13.157 1.00 98.25 100 GLU A N 1
ATOM 743 C CA . GLU A 1 100 ? -3.799 -10.675 12.636 1.00 98.25 100 GLU A CA 1
ATOM 744 C C . GLU A 1 100 ? -3.848 -10.713 11.105 1.00 98.25 100 GLU A C 1
ATOM 746 O O . GLU A 1 100 ? -2.969 -11.299 10.476 1.00 98.25 100 GLU A O 1
ATOM 751 N N . ALA A 1 101 ? -4.805 -10.022 10.480 1.00 98.12 101 ALA A N 1
ATOM 752 C CA . ALA A 1 101 ? -4.886 -9.949 9.023 1.00 98.12 101 ALA A CA 1
ATOM 753 C C . ALA A 1 101 ? -3.601 -9.371 8.402 1.00 98.12 101 ALA A C 1
ATOM 755 O O . ALA A 1 101 ? -3.122 -9.877 7.387 1.00 98.12 101 ALA A O 1
ATOM 756 N N . LEU A 1 102 ? -3.009 -8.347 9.025 1.00 98.12 102 LEU A N 1
ATOM 757 C CA . LEU A 1 102 ? -1.736 -7.767 8.584 1.00 98.12 102 LEU A CA 1
ATOM 758 C C . LEU A 1 102 ? -0.552 -8.708 8.826 1.00 98.12 102 LEU A C 1
ATOM 760 O O . LEU A 1 102 ? 0.295 -8.856 7.942 1.00 98.12 102 LEU A O 1
ATOM 764 N N . ARG A 1 103 ? -0.528 -9.389 9.976 1.00 98.00 103 ARG A N 1
ATOM 765 C CA . ARG A 1 103 ? 0.483 -10.400 10.307 1.00 98.00 103 ARG A CA 1
ATOM 766 C C . ARG A 1 103 ? 0.507 -11.529 9.280 1.00 98.00 103 ARG A C 1
ATOM 768 O O . ARG A 1 103 ? 1.579 -11.894 8.804 1.00 98.00 103 ARG A O 1
ATOM 775 N N . VAL A 1 104 ? -0.663 -12.046 8.905 1.00 97.88 104 VAL A N 1
ATOM 776 C CA . VAL A 1 104 ? -0.812 -13.108 7.897 1.00 97.88 104 VAL A CA 1
ATOM 777 C C . VAL A 1 104 ? -0.451 -12.601 6.501 1.00 97.88 104 VAL A C 1
ATOM 779 O O . VAL A 1 104 ? 0.254 -13.286 5.760 1.00 97.88 104 VAL A O 1
ATOM 782 N N . ALA A 1 105 ? -0.881 -11.387 6.142 1.00 97.56 105 ALA A N 1
ATOM 783 C CA . ALA A 1 105 ? -0.614 -10.804 4.828 1.00 97.56 105 ALA A CA 1
ATOM 784 C C . ALA A 1 105 ? 0.880 -10.533 4.571 1.00 97.56 105 ALA A C 1
ATOM 786 O O . ALA A 1 105 ? 1.299 -10.520 3.410 1.00 97.56 105 ALA A O 1
ATOM 787 N N . ARG A 1 106 ? 1.675 -10.319 5.634 1.00 96.94 106 ARG A N 1
ATOM 788 C CA . ARG A 1 106 ? 3.117 -10.011 5.590 1.00 96.94 106 ARG A CA 1
ATOM 789 C C . ARG A 1 106 ? 3.471 -8.980 4.502 1.00 96.94 106 ARG A C 1
ATOM 791 O O . ARG A 1 106 ? 4.238 -9.310 3.594 1.00 96.94 106 ARG A O 1
ATOM 798 N N . PRO A 1 107 ? 2.891 -7.769 4.528 1.00 97.56 107 PRO A N 1
ATOM 799 C CA . PRO A 1 107 ? 3.092 -6.784 3.469 1.00 97.56 107 PRO A CA 1
ATOM 800 C C . PRO A 1 107 ? 4.555 -6.343 3.372 1.00 97.56 107 PRO A C 1
ATOM 802 O O . PRO A 1 107 ? 5.258 -6.279 4.375 1.00 97.56 107 PRO A O 1
ATOM 805 N N . ASP A 1 108 ? 4.999 -5.992 2.169 1.00 95.44 108 ASP A N 1
ATOM 806 C CA . ASP A 1 108 ? 6.296 -5.352 1.921 1.00 95.44 108 ASP A CA 1
ATOM 807 C C . ASP A 1 108 ? 6.152 -3.816 1.956 1.00 95.44 108 ASP A C 1
ATOM 809 O O . ASP A 1 108 ? 7.031 -3.094 2.436 1.00 95.44 108 ASP A O 1
ATOM 813 N N . LEU A 1 109 ? 4.994 -3.327 1.499 1.00 96.56 109 LEU A N 1
ATOM 814 C CA . LEU A 1 109 ? 4.598 -1.922 1.467 1.00 96.56 109 LEU A CA 1
ATOM 815 C C . LEU A 1 109 ? 3.213 -1.756 2.106 1.00 96.56 109 LEU A C 1
ATOM 817 O O . LEU A 1 109 ? 2.287 -2.514 1.822 1.00 96.56 109 LEU A O 1
ATOM 821 N N . VAL A 1 110 ? 3.057 -0.735 2.941 1.00 97.88 110 VAL A N 1
ATOM 822 C CA . VAL A 1 110 ? 1.776 -0.339 3.530 1.00 97.88 110 VAL A CA 1
ATOM 823 C C . VAL A 1 110 ? 1.411 1.053 3.046 1.00 97.88 110 VAL A C 1
ATOM 825 O O . VAL A 1 110 ? 2.154 2.005 3.268 1.00 97.88 110 VAL A O 1
ATOM 828 N N . VAL A 1 111 ? 0.261 1.169 2.388 1.00 97.19 111 VAL A N 1
ATOM 829 C CA . VAL A 1 111 ? -0.294 2.441 1.922 1.00 97.19 111 VAL A CA 1
ATOM 830 C C . VAL A 1 111 ? -1.356 2.901 2.906 1.00 97.19 111 VAL A C 1
ATOM 832 O O . VAL A 1 111 ? -2.387 2.253 3.072 1.00 97.19 111 VAL A O 1
ATOM 835 N N . VAL A 1 112 ? -1.114 4.035 3.549 1.00 96.50 112 VAL A N 1
ATOM 836 C CA . VAL A 1 112 ? -2.043 4.663 4.484 1.00 96.50 112 VAL A CA 1
ATOM 837 C C . VAL A 1 112 ? -2.760 5.802 3.775 1.00 96.50 112 VAL A C 1
ATOM 839 O O . VAL A 1 112 ? -2.164 6.828 3.443 1.00 96.50 112 VAL A O 1
ATOM 842 N N . LEU A 1 113 ? -4.055 5.620 3.547 1.00 94.56 113 LEU A N 1
ATOM 843 C CA . LEU A 1 113 ? -4.934 6.612 2.946 1.00 94.56 113 LEU A CA 1
ATOM 844 C C . LEU A 1 113 ? -5.513 7.488 4.060 1.00 94.56 113 LEU A C 1
ATOM 846 O O . LEU A 1 113 ? -6.540 7.161 4.656 1.00 94.56 113 LEU A O 1
ATOM 850 N N . GLY A 1 114 ? -4.823 8.592 4.356 1.00 84.00 114 GLY A N 1
ATOM 851 C CA . GLY A 1 114 ? -5.168 9.513 5.440 1.00 84.00 114 GLY A CA 1
ATOM 852 C C . GLY A 1 114 ? -6.538 10.176 5.277 1.00 84.00 114 GLY A C 1
ATOM 853 O O . GLY A 1 114 ? -7.214 10.416 6.273 1.00 84.00 114 GLY A O 1
ATOM 854 N N . GLY A 1 115 ? -6.977 10.402 4.034 1.00 79.75 115 GLY A N 1
ATOM 855 C CA . GLY A 1 115 ? -8.309 10.930 3.736 1.00 79.75 115 GLY A CA 1
ATOM 856 C C . GLY A 1 115 ? -8.576 12.306 4.347 1.00 79.75 115 GLY A C 1
ATOM 857 O O . GLY A 1 115 ? -7.681 13.143 4.443 1.00 79.75 115 GLY A O 1
ATOM 858 N N . ASP A 1 116 ? -9.835 12.546 4.714 1.00 81.50 116 ASP A N 1
ATOM 859 C CA . ASP A 1 116 ? -10.258 13.749 5.437 1.00 81.50 116 ASP A CA 1
ATOM 860 C C . ASP A 1 116 ? -9.698 13.741 6.881 1.00 81.50 116 ASP A C 1
ATOM 862 O O . ASP A 1 116 ? -9.869 12.733 7.579 1.00 81.50 116 ASP A O 1
ATOM 866 N N . PRO A 1 117 ? -9.112 14.853 7.377 1.00 81.56 117 PRO A N 1
ATOM 867 C CA . PRO A 1 117 ? -8.633 14.991 8.756 1.00 81.56 117 PRO A CA 1
ATOM 868 C C . PRO A 1 117 ? -9.622 14.551 9.844 1.00 81.56 117 PRO A C 1
ATOM 870 O O . PRO A 1 117 ? -9.200 14.154 10.933 1.00 81.56 117 PRO A O 1
ATOM 873 N N . ARG A 1 118 ? -10.933 14.619 9.577 1.00 84.25 118 ARG A N 1
ATOM 874 C CA . ARG A 1 118 ? -11.994 14.158 10.490 1.00 84.25 118 ARG A CA 1
ATOM 875 C C . ARG A 1 118 ? -11.920 12.661 10.790 1.00 84.25 118 ARG A C 1
ATOM 877 O O . ARG A 1 118 ? -12.405 12.234 11.830 1.00 84.25 118 ARG A O 1
ATOM 884 N N . HIS A 1 119 ? -11.307 11.871 9.912 1.00 85.44 119 HIS A N 1
ATOM 885 C CA . HIS A 1 119 ? -11.146 10.427 10.078 1.00 85.44 119 HIS A CA 1
ATOM 886 C C . HIS A 1 119 ? -9.768 10.024 10.616 1.00 85.44 119 HIS A C 1
ATOM 888 O O . HIS A 1 119 ? -9.484 8.832 10.727 1.00 85.44 119 HIS A O 1
ATOM 894 N N . ALA A 1 120 ? -8.908 10.986 10.961 1.00 85.56 120 ALA A N 1
ATOM 895 C CA . ALA A 1 120 ? -7.528 10.700 11.334 1.00 85.56 120 ALA A CA 1
ATOM 896 C C . ALA A 1 120 ? -7.406 9.772 12.557 1.00 85.56 120 ALA A C 1
ATOM 898 O O . ALA A 1 120 ? -6.513 8.934 12.573 1.00 85.56 120 ALA A O 1
ATOM 899 N N . ASP A 1 121 ? -8.313 9.848 13.537 1.00 89.25 121 ASP A N 1
ATOM 900 C CA . ASP A 1 121 ? -8.340 8.918 14.679 1.00 89.25 121 ASP A CA 1
ATOM 901 C C . ASP A 1 121 ? -8.564 7.465 14.248 1.00 89.25 121 ASP A C 1
ATOM 903 O O . ASP A 1 121 ? -7.879 6.554 14.708 1.00 89.25 121 ASP A O 1
ATOM 907 N N . ALA A 1 122 ? -9.469 7.254 13.295 1.00 90.38 122 ALA A N 1
ATOM 908 C CA . ALA A 1 122 ? -9.765 5.925 12.788 1.00 90.38 122 ALA A CA 1
ATOM 909 C C . ALA A 1 122 ? -8.596 5.354 11.965 1.00 90.38 122 ALA A C 1
ATOM 911 O O . ALA A 1 122 ? -8.319 4.159 12.016 1.00 90.38 122 ALA A O 1
ATOM 912 N N . VAL A 1 123 ? -7.869 6.207 11.235 1.00 93.06 123 VAL A N 1
ATOM 913 C CA . VAL A 1 123 ? -6.645 5.804 10.523 1.00 93.06 123 VAL A CA 1
ATOM 914 C C . VAL A 1 123 ? -5.507 5.511 11.504 1.00 93.06 123 VAL A C 1
ATOM 916 O O . VAL A 1 123 ? -4.770 4.548 11.301 1.00 93.06 123 VAL A O 1
ATOM 919 N N . VAL A 1 124 ? -5.380 6.286 12.587 1.00 94.06 124 VAL A N 1
ATOM 920 C CA . VAL A 1 124 ? -4.416 6.010 13.664 1.00 94.06 124 VAL A CA 1
ATOM 921 C C . VAL A 1 124 ? -4.661 4.623 14.254 1.00 94.06 124 VAL A C 1
ATOM 923 O O . VAL A 1 124 ? -3.707 3.865 14.390 1.00 94.06 124 VAL A O 1
ATOM 926 N N . GLU A 1 125 ? -5.913 4.244 14.520 1.00 94.81 125 GLU A N 1
ATOM 927 C CA . GLU A 1 125 ? -6.247 2.902 15.018 1.00 94.81 125 GLU A CA 1
ATOM 928 C C . GLU A 1 125 ? -5.795 1.790 14.053 1.00 94.81 125 GLU A C 1
ATOM 930 O O . GLU A 1 125 ? -5.199 0.798 14.480 1.00 94.81 125 GLU A O 1
ATOM 935 N N . LEU A 1 126 ? -6.002 1.966 12.742 1.00 96.81 126 LEU A N 1
ATOM 936 C CA . LEU A 1 126 ? -5.499 1.023 11.735 1.00 96.81 126 LEU A CA 1
ATOM 937 C C . LEU A 1 126 ? -3.965 0.946 11.740 1.00 96.81 126 LEU A C 1
ATOM 939 O O . LEU A 1 126 ? -3.402 -0.144 11.625 1.00 96.81 126 LEU A O 1
ATOM 943 N N . CYS A 1 127 ? -3.280 2.081 11.890 1.00 96.69 127 CYS A N 1
ATOM 944 C CA . CYS A 1 127 ? -1.821 2.125 11.981 1.00 96.69 127 CYS A CA 1
ATOM 945 C C . CYS A 1 127 ? -1.292 1.474 13.267 1.00 96.69 127 CYS A C 1
ATOM 947 O O . CYS A 1 127 ? -0.236 0.846 13.241 1.00 96.69 127 CYS A O 1
ATOM 949 N N . GLU A 1 128 ? -2.021 1.567 14.378 1.00 97.19 128 GLU A N 1
ATOM 950 C CA . GLU A 1 128 ? -1.699 0.850 15.615 1.00 97.19 128 GLU A CA 1
ATOM 951 C C . GLU A 1 128 ? -1.882 -0.666 15.449 1.00 97.19 128 GLU A C 1
ATOM 953 O O . GLU A 1 128 ? -1.023 -1.448 15.867 1.00 97.19 128 GLU A O 1
ATOM 958 N N . ALA A 1 129 ? -2.947 -1.095 14.762 1.00 97.62 129 ALA A N 1
ATOM 959 C CA . ALA A 1 129 ? -3.144 -2.501 14.415 1.00 97.62 129 ALA A CA 1
ATOM 960 C C . ALA A 1 129 ? -2.021 -3.008 13.496 1.00 97.62 129 ALA A C 1
ATOM 962 O O . ALA A 1 129 ? -1.505 -4.105 13.697 1.00 97.62 129 ALA A O 1
ATOM 963 N N . PHE A 1 130 ? -1.571 -2.188 12.542 1.00 97.62 130 PHE A N 1
ATOM 964 C CA . PHE A 1 130 ? -0.394 -2.471 11.721 1.00 97.62 130 PHE A CA 1
ATOM 965 C C . PHE A 1 130 ? 0.886 -2.596 12.538 1.00 97.62 130 PHE A C 1
ATOM 967 O O . PHE A 1 130 ? 1.616 -3.579 12.385 1.00 97.62 130 PHE A O 1
ATOM 974 N N . ARG A 1 131 ? 1.132 -1.659 13.454 1.00 96.88 131 ARG A N 1
ATOM 975 C CA . ARG A 1 131 ? 2.281 -1.716 14.357 1.00 96.88 131 ARG A CA 1
ATOM 976 C C . ARG A 1 131 ? 2.293 -3.007 15.174 1.00 96.88 131 ARG A C 1
ATOM 978 O O . ARG A 1 131 ? 3.353 -3.608 15.326 1.00 96.88 131 ARG A O 1
ATOM 985 N N . SER A 1 132 ? 1.132 -3.442 15.661 1.00 96.88 132 SER A N 1
ATOM 986 C CA . SER A 1 132 ? 0.970 -4.688 16.419 1.00 96.88 132 SER A CA 1
ATOM 987 C C . SER A 1 132 ? 1.076 -5.950 15.550 1.00 96.88 132 SER A C 1
ATOM 989 O O . SER A 1 132 ? 1.674 -6.943 15.964 1.00 96.88 132 SER A O 1
ATOM 991 N N . GLY A 1 133 ? 0.516 -5.931 14.340 1.00 97.06 133 GLY A N 1
ATOM 992 C CA . GLY A 1 133 ? 0.530 -7.069 13.418 1.00 97.06 133 GLY A CA 1
ATOM 993 C C . GLY A 1 133 ? 1.915 -7.356 12.842 1.00 97.06 133 GLY A C 1
ATOM 994 O O . GLY A 1 133 ? 2.296 -8.515 12.690 1.00 97.06 133 GLY A O 1
ATOM 995 N N . CYS A 1 134 ? 2.689 -6.302 12.577 1.00 96.94 134 CYS A N 1
ATOM 996 C CA . CYS A 1 134 ? 3.965 -6.384 11.867 1.00 96.94 134 CYS A CA 1
ATOM 997 C C . CYS A 1 134 ? 5.192 -6.072 12.746 1.00 96.94 134 CYS A C 1
ATOM 999 O O . CYS A 1 134 ? 6.274 -5.830 12.209 1.00 96.94 134 CYS A O 1
ATOM 1001 N N . SER A 1 135 ? 5.060 -6.076 14.080 1.00 93.81 135 SER A N 1
ATOM 1002 C CA . SER A 1 135 ? 6.148 -5.737 15.016 1.00 93.81 135 SER A CA 1
ATOM 1003 C C . SER A 1 135 ? 7.389 -6.616 14.861 1.00 93.81 135 SER A C 1
ATOM 1005 O O . SER A 1 135 ? 8.510 -6.121 14.969 1.00 93.81 135 SER A O 1
ATOM 1007 N N . ASP A 1 136 ? 7.197 -7.902 14.584 1.00 93.50 136 ASP A N 1
ATOM 1008 C CA . ASP A 1 136 ? 8.280 -8.890 14.505 1.00 93.50 136 ASP A CA 1
ATOM 1009 C C . ASP A 1 136 ? 8.608 -9.279 13.059 1.00 93.50 136 ASP A C 1
ATOM 1011 O O . ASP A 1 136 ? 9.376 -10.206 12.798 1.00 93.50 136 ASP A O 1
ATOM 1015 N N . GLN A 1 137 ? 8.032 -8.566 12.087 1.00 95.38 137 GLN A N 1
ATOM 1016 C CA . GLN A 1 137 ? 8.255 -8.861 10.683 1.00 95.38 137 GLN A CA 1
ATOM 1017 C C . GLN A 1 137 ? 9.674 -8.458 10.253 1.00 95.38 137 GLN A C 1
ATOM 1019 O O . GLN A 1 137 ? 10.092 -7.309 10.404 1.00 95.38 137 GLN A O 1
ATOM 1024 N N . SER A 1 138 ? 10.381 -9.407 9.635 1.00 91.25 138 SER A N 1
ATOM 1025 C CA . SER A 1 138 ? 11.622 -9.173 8.896 1.00 91.25 138 SER A CA 1
ATOM 1026 C C . SER A 1 138 ? 11.474 -9.677 7.448 1.00 91.25 138 SER A C 1
ATOM 1028 O O . SER A 1 138 ? 11.023 -10.816 7.261 1.00 91.25 138 SER A O 1
ATOM 1030 N N . PRO A 1 139 ? 11.804 -8.866 6.422 1.00 90.00 139 PRO A N 1
ATOM 1031 C CA . PRO A 1 139 ? 12.172 -7.448 6.506 1.00 90.00 139 PRO A CA 1
ATOM 1032 C C . PRO A 1 139 ? 11.013 -6.565 7.001 1.00 90.00 139 PRO A C 1
ATOM 1034 O O . PRO A 1 139 ? 9.838 -6.915 6.853 1.00 90.00 139 PRO A O 1
ATOM 1037 N N . VAL A 1 140 ? 11.363 -5.420 7.597 1.00 92.12 140 VAL A N 1
ATOM 1038 C CA . VAL A 1 140 ? 10.388 -4.451 8.118 1.00 92.12 140 VAL A CA 1
ATOM 1039 C C . VAL A 1 140 ? 9.627 -3.815 6.945 1.00 92.12 140 VAL A C 1
ATOM 1041 O O . VAL A 1 140 ? 10.277 -3.313 6.022 1.00 92.12 140 VAL A O 1
ATOM 1044 N N . PRO A 1 141 ? 8.280 -3.809 6.965 1.00 94.81 141 PRO A N 1
ATOM 1045 C CA . PRO A 1 141 ? 7.489 -3.161 5.925 1.00 94.81 141 PRO A CA 1
ATOM 1046 C C . PRO A 1 141 ? 7.736 -1.657 5.892 1.00 94.81 141 PRO A C 1
ATOM 1048 O O . PRO A 1 141 ? 7.975 -1.033 6.927 1.00 94.81 141 PRO A O 1
ATOM 1051 N N . ARG A 1 142 ? 7.628 -1.061 4.706 1.00 94.81 142 ARG A N 1
ATOM 1052 C CA . ARG A 1 142 ? 7.700 0.395 4.536 1.00 94.81 142 ARG A CA 1
ATOM 1053 C C . ARG A 1 142 ? 6.311 1.005 4.499 1.00 94.81 142 ARG A C 1
ATOM 1055 O O . ARG A 1 142 ? 5.404 0.405 3.931 1.00 94.81 142 ARG A O 1
ATOM 1062 N N . ALA A 1 143 ? 6.149 2.190 5.077 1.00 94.88 143 ALA A N 1
ATOM 1063 C CA . ALA A 1 143 ? 4.867 2.883 5.104 1.00 94.88 143 ALA A CA 1
ATOM 1064 C C . ALA A 1 143 ? 4.900 4.120 4.200 1.00 94.88 143 ALA A C 1
ATOM 1066 O O . ALA A 1 143 ? 5.786 4.965 4.317 1.00 94.88 143 ALA A O 1
ATOM 1067 N N . VAL A 1 144 ? 3.905 4.244 3.326 1.00 94.50 144 VAL A N 1
ATOM 1068 C CA . VAL A 1 144 ? 3.642 5.465 2.559 1.00 94.50 144 VAL A CA 1
ATOM 1069 C C . VAL A 1 144 ? 2.310 6.039 3.005 1.00 94.50 144 VAL A C 1
ATOM 1071 O O . VAL A 1 144 ? 1.323 5.317 3.125 1.00 94.50 144 VAL A O 1
ATOM 1074 N N . VAL A 1 145 ? 2.277 7.335 3.272 1.00 93.62 145 VAL A N 1
ATOM 1075 C CA . VAL A 1 145 ? 1.086 8.044 3.731 1.00 93.62 145 VAL A CA 1
ATOM 1076 C C . VAL A 1 145 ? 0.660 9.005 2.637 1.00 93.62 145 VAL A C 1
ATOM 1078 O O . VAL A 1 145 ? 1.450 9.833 2.193 1.00 93.62 145 VAL A O 1
ATOM 1081 N N . THR A 1 146 ? -0.596 8.915 2.216 1.00 90.62 146 THR A N 1
ATOM 1082 C CA . THR A 1 146 ? -1.217 9.922 1.354 1.00 90.62 146 THR A CA 1
ATOM 1083 C C . THR A 1 146 ? -2.150 10.767 2.207 1.00 90.62 146 THR A C 1
ATOM 1085 O O . THR A 1 146 ? -3.085 10.231 2.808 1.00 90.62 146 THR A O 1
ATOM 1088 N N . GLY A 1 147 ? -1.928 12.072 2.274 1.00 78.00 147 GLY A N 1
ATOM 1089 C CA . GLY A 1 147 ? -2.773 12.962 3.063 1.00 78.00 147 GLY A CA 1
ATOM 1090 C C . GLY A 1 147 ? -2.121 14.311 3.304 1.00 78.00 147 GLY A C 1
ATOM 1091 O O . GLY A 1 147 ? -1.006 14.574 2.856 1.00 78.00 147 GLY A O 1
ATOM 1092 N N . ASP A 1 148 ? -2.826 15.181 4.015 1.00 78.00 148 ASP A N 1
ATOM 1093 C CA . ASP A 1 148 ? -2.276 16.469 4.418 1.00 78.00 148 ASP A CA 1
ATOM 1094 C C . ASP A 1 148 ? -1.206 16.324 5.524 1.00 78.00 148 ASP A C 1
ATOM 1096 O O . ASP A 1 148 ? -1.036 15.276 6.164 1.00 78.00 148 ASP A O 1
ATOM 1100 N N . ALA A 1 149 ? -0.474 17.414 5.767 1.00 79.00 149 ALA A N 1
ATOM 1101 C CA . ALA A 1 149 ? 0.598 17.455 6.757 1.00 79.00 149 ALA A CA 1
ATOM 1102 C C . ALA A 1 149 ? 0.111 17.164 8.189 1.00 79.00 149 ALA A C 1
ATOM 1104 O O . ALA A 1 149 ? 0.821 16.519 8.959 1.00 79.00 149 ALA A O 1
ATOM 1105 N N . ARG A 1 150 ? -1.105 17.589 8.553 1.00 79.56 150 ARG A N 1
ATOM 1106 C CA . ARG A 1 150 ? -1.664 17.385 9.895 1.00 79.56 150 ARG A CA 1
ATOM 1107 C C . ARG A 1 150 ? -1.977 15.912 10.124 1.00 79.56 150 ARG A C 1
ATOM 1109 O O . ARG A 1 150 ? -1.608 15.373 11.165 1.00 79.56 150 ARG A O 1
ATOM 1116 N N . THR A 1 151 ? -2.607 15.258 9.154 1.00 79.75 151 THR A N 1
ATOM 1117 C CA . THR A 1 151 ? -2.872 13.816 9.195 1.00 79.75 151 THR A CA 1
ATOM 1118 C C . THR A 1 151 ? -1.559 13.038 9.276 1.00 79.75 151 THR A C 1
ATOM 1120 O O . THR A 1 151 ? -1.396 12.192 10.151 1.00 79.75 151 THR A O 1
ATOM 1123 N N . THR A 1 152 ? -0.565 13.411 8.471 1.00 81.50 152 THR A N 1
ATOM 1124 C CA . THR A 1 152 ? 0.776 12.808 8.512 1.00 81.50 152 THR A CA 1
ATOM 1125 C C . THR A 1 152 ? 1.442 12.934 9.887 1.00 81.50 152 THR A C 1
ATOM 1127 O O . THR A 1 152 ? 1.951 11.947 10.415 1.00 81.50 152 THR A O 1
ATOM 1130 N N . MET A 1 153 ? 1.410 14.121 10.506 1.00 84.44 153 MET A N 1
ATOM 1131 C CA . MET A 1 153 ? 1.995 14.336 11.836 1.00 84.44 153 MET A CA 1
ATOM 1132 C C . MET A 1 153 ? 1.375 13.422 12.897 1.00 84.44 153 MET A C 1
ATOM 1134 O O . MET A 1 153 ? 2.094 12.887 13.739 1.00 84.44 153 MET A O 1
ATOM 1138 N N . ARG A 1 154 ? 0.056 13.200 12.845 1.00 86.88 154 ARG A N 1
ATOM 1139 C CA . ARG A 1 154 ? -0.640 12.300 13.781 1.00 86.88 154 ARG A CA 1
ATOM 1140 C C . ARG A 1 154 ? -0.218 10.841 13.611 1.00 86.88 154 ARG A C 1
ATOM 1142 O O . ARG A 1 154 ? -0.183 10.099 14.587 1.00 86.88 154 ARG A O 1
ATOM 1149 N N . LEU A 1 155 ? 0.129 10.441 12.391 1.00 88.44 155 LEU A N 1
ATOM 1150 C CA . LEU A 1 155 ? 0.532 9.073 12.063 1.00 88.44 155 LEU A CA 1
ATOM 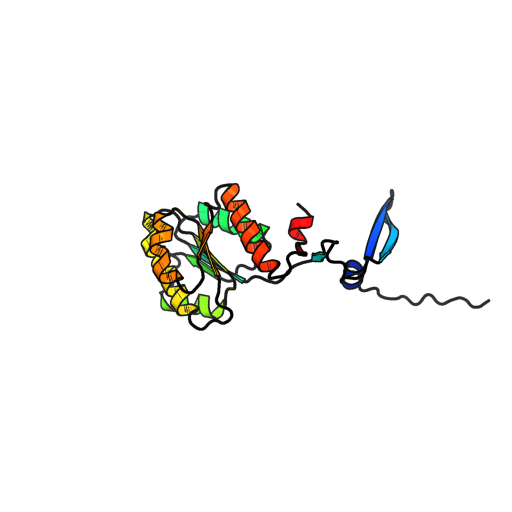1151 C C . LEU A 1 155 ? 2.016 8.797 12.340 1.00 88.44 155 LEU A C 1
ATOM 1153 O O . LEU A 1 155 ? 2.433 7.641 12.326 1.00 88.44 155 LEU A O 1
ATOM 1157 N N . HIS A 1 156 ? 2.814 9.826 12.641 1.00 85.94 156 HIS A N 1
ATOM 1158 C CA . HIS A 1 156 ? 4.247 9.668 12.890 1.00 85.94 156 HIS A CA 1
ATOM 1159 C C . HIS A 1 156 ? 4.541 8.727 14.069 1.00 85.94 156 HIS A C 1
ATOM 1161 O O . HIS A 1 156 ? 5.439 7.896 13.981 1.00 85.94 156 HIS A O 1
ATOM 1167 N N . GLY A 1 157 ? 3.771 8.826 15.159 1.00 87.69 157 GLY A N 1
ATOM 1168 C CA . GLY A 1 157 ? 3.901 7.957 16.334 1.00 87.69 157 GLY A CA 1
ATOM 1169 C C . GLY A 1 157 ? 3.746 6.465 16.006 1.00 87.69 157 GLY A C 1
ATOM 1170 O O . GLY A 1 157 ? 4.725 5.723 16.130 1.00 87.69 157 GLY A O 1
ATOM 1171 N N . PRO A 1 158 ? 2.564 6.011 15.545 1.00 90.31 158 PRO A N 1
ATOM 1172 C CA . PRO A 1 158 ? 2.332 4.597 15.241 1.00 90.31 158 PRO A CA 1
ATOM 1173 C C . PRO A 1 158 ? 3.233 4.054 14.124 1.00 90.31 158 PRO A C 1
ATOM 1175 O O . PRO A 1 158 ? 3.524 2.858 14.094 1.00 90.31 158 PRO A O 1
ATOM 1178 N N . LEU A 1 159 ? 3.709 4.911 13.213 1.00 92.31 159 LEU A N 1
ATOM 1179 C CA . LEU A 1 159 ? 4.500 4.484 12.059 1.00 92.31 159 LEU A CA 1
ATOM 1180 C C . LEU A 1 159 ? 6.023 4.636 12.221 1.00 92.31 159 LEU A C 1
ATOM 1182 O O . LEU A 1 159 ? 6.761 4.250 11.313 1.00 92.31 159 LEU A O 1
ATOM 1186 N N . ALA A 1 160 ? 6.517 5.142 13.357 1.00 88.19 160 ALA A N 1
ATOM 1187 C CA . ALA A 1 160 ? 7.920 5.540 13.539 1.00 88.19 160 ALA A CA 1
ATOM 1188 C C . ALA A 1 160 ? 8.950 4.459 13.149 1.00 88.19 160 ALA A C 1
ATOM 1190 O O . ALA A 1 160 ? 10.004 4.770 12.597 1.00 88.19 160 ALA A O 1
ATOM 1191 N N . ARG A 1 161 ? 8.643 3.177 13.388 1.00 88.44 161 ARG A N 1
ATOM 1192 C CA . ARG A 1 161 ? 9.540 2.045 13.088 1.00 88.44 161 ARG A CA 1
ATOM 1193 C C . ARG A 1 161 ? 9.605 1.670 11.600 1.00 88.44 161 ARG A C 1
ATOM 1195 O O . ARG A 1 161 ? 10.563 1.028 11.179 1.00 88.44 161 ARG A O 1
ATOM 1202 N N . PHE A 1 162 ? 8.607 2.039 10.804 1.00 88.06 162 PHE A N 1
ATOM 1203 C CA . PHE A 1 162 ? 8.422 1.498 9.453 1.00 88.06 162 PHE A CA 1
ATOM 1204 C C . PHE A 1 162 ? 9.074 2.355 8.359 1.00 88.06 162 PHE A C 1
ATOM 1206 O O . PHE A 1 162 ? 9.202 1.921 7.218 1.00 88.06 162 PHE A O 1
ATOM 1213 N N . GLY A 1 163 ? 9.583 3.542 8.699 1.00 80.62 163 GLY A N 1
ATOM 1214 C CA . GLY A 1 163 ? 10.067 4.514 7.719 1.00 80.62 163 GLY A CA 1
ATOM 1215 C C . GLY A 1 163 ? 8.894 5.067 6.918 1.00 80.62 163 GLY A C 1
ATOM 1216 O O . GLY A 1 163 ? 8.330 4.377 6.070 1.00 80.62 163 GLY A O 1
ATOM 1217 N N . VAL A 1 164 ? 8.514 6.301 7.234 1.00 86.44 164 VAL A N 1
ATOM 1218 C CA . VAL A 1 164 ? 7.342 6.956 6.658 1.00 86.44 164 VAL A CA 1
ATOM 1219 C C . VAL A 1 164 ? 7.770 7.857 5.521 1.00 86.44 164 VAL A C 1
ATOM 1221 O O . VAL A 1 164 ? 8.600 8.746 5.700 1.00 86.44 164 VAL A O 1
ATOM 1224 N N . GLU A 1 165 ? 7.151 7.657 4.371 1.00 90.50 165 GLU A N 1
ATOM 1225 C CA . GLU A 1 165 ? 7.201 8.591 3.259 1.00 90.50 165 GLU A CA 1
ATOM 1226 C C . GLU A 1 165 ? 5.826 9.211 3.035 1.00 90.50 165 GLU A C 1
ATOM 1228 O O . GLU A 1 165 ? 4.803 8.538 3.148 1.00 90.50 165 GLU A O 1
ATOM 1233 N N . VAL A 1 166 ? 5.804 10.494 2.690 1.00 90.75 166 VAL A N 1
ATOM 1234 C CA . VAL A 1 166 ? 4.572 11.223 2.393 1.00 90.75 166 VAL A CA 1
ATOM 1235 C C . VAL A 1 166 ? 4.450 11.387 0.890 1.00 90.75 166 VAL A C 1
ATOM 1237 O O . VAL A 1 166 ? 5.352 11.923 0.248 1.00 90.75 166 VAL A O 1
ATOM 1240 N N . LEU A 1 167 ? 3.322 10.952 0.343 1.00 92.19 167 LEU A N 1
ATOM 1241 C CA . LEU A 1 167 ? 2.979 11.119 -1.061 1.00 92.19 167 LEU A CA 1
ATOM 1242 C C . LEU A 1 167 ? 1.826 12.124 -1.207 1.00 92.19 167 LEU A C 1
ATOM 1244 O O . LEU A 1 167 ? 0.978 12.219 -0.312 1.00 92.19 167 LEU A O 1
ATOM 1248 N N . PRO A 1 168 ? 1.746 12.855 -2.336 1.00 91.69 168 PRO A N 1
ATOM 1249 C CA . PRO A 1 168 ? 0.574 13.666 -2.640 1.00 91.69 168 PRO A CA 1
ATOM 1250 C C . PRO A 1 168 ? -0.697 12.807 -2.749 1.00 91.69 168 PRO A C 1
ATOM 1252 O O . PRO A 1 168 ? -0.643 11.590 -2.926 1.00 91.69 168 PRO A O 1
ATOM 1255 N N . ASP A 1 169 ? -1.858 13.456 -2.669 1.00 91.31 169 ASP A N 1
ATOM 1256 C CA . ASP A 1 169 ? -3.161 12.794 -2.774 1.00 91.31 169 ASP A CA 1
ATOM 1257 C C . ASP A 1 169 ? -3.303 12.032 -4.112 1.00 91.31 169 ASP A C 1
ATOM 1259 O O . ASP A 1 169 ? -3.238 12.663 -5.171 1.00 91.31 169 ASP A O 1
ATOM 1263 N N . PRO A 1 170 ? -3.544 10.705 -4.104 1.00 94.00 170 PRO A N 1
ATOM 1264 C CA . PRO A 1 170 ? -3.598 9.881 -5.310 1.00 94.00 170 PRO A CA 1
ATOM 1265 C C . PRO A 1 170 ? -4.800 10.181 -6.212 1.00 94.00 170 PRO A C 1
ATOM 1267 O O . PRO A 1 170 ? -4.849 9.690 -7.340 1.00 94.00 170 PRO A O 1
ATOM 1270 N N . ARG A 1 171 ? -5.776 10.978 -5.754 1.00 93.25 171 ARG A N 1
ATOM 1271 C CA . ARG A 1 171 ? -6.846 11.515 -6.611 1.00 93.25 171 ARG A CA 1
ATOM 1272 C C . ARG A 1 171 ? -6.312 12.538 -7.613 1.00 93.25 171 ARG A C 1
ATOM 1274 O O . ARG A 1 171 ? -6.937 12.746 -8.650 1.00 93.25 171 ARG A O 1
ATOM 1281 N N . ARG A 1 172 ? -5.175 13.171 -7.312 1.00 93.12 172 ARG A N 1
ATOM 1282 C CA . ARG A 1 172 ? -4.476 14.090 -8.211 1.00 93.12 172 ARG A CA 1
ATOM 1283 C C . ARG A 1 172 ? -3.505 13.324 -9.106 1.00 93.12 172 ARG A C 1
ATOM 1285 O O . ARG A 1 172 ? -2.964 12.296 -8.711 1.00 93.12 172 ARG A O 1
ATOM 1292 N N . THR A 1 173 ? -3.237 13.860 -10.291 1.00 94.00 173 THR A N 1
ATOM 1293 C CA . THR A 1 173 ? -2.326 13.255 -11.276 1.00 94.00 173 THR A CA 1
ATOM 1294 C C . THR A 1 173 ? -0.909 13.055 -10.732 1.00 94.00 173 THR A C 1
ATOM 1296 O O . THR A 1 173 ? -0.321 11.994 -10.923 1.00 94.00 173 THR A O 1
ATOM 1299 N N . ASP A 1 174 ? -0.374 14.047 -10.015 1.00 93.75 174 ASP A N 1
ATOM 1300 C CA . ASP A 1 174 ? 0.949 13.993 -9.383 1.00 93.75 174 ASP A CA 1
ATOM 1301 C C . ASP A 1 174 ? 1.009 12.952 -8.257 1.00 93.75 174 ASP A C 1
ATOM 1303 O O . ASP A 1 174 ? 1.967 12.186 -8.178 1.00 93.75 174 ASP A O 1
ATOM 1307 N N . GLY A 1 175 ? -0.033 12.862 -7.427 1.00 93.25 175 GLY A N 1
ATOM 1308 C CA . GLY A 1 175 ? -0.129 11.834 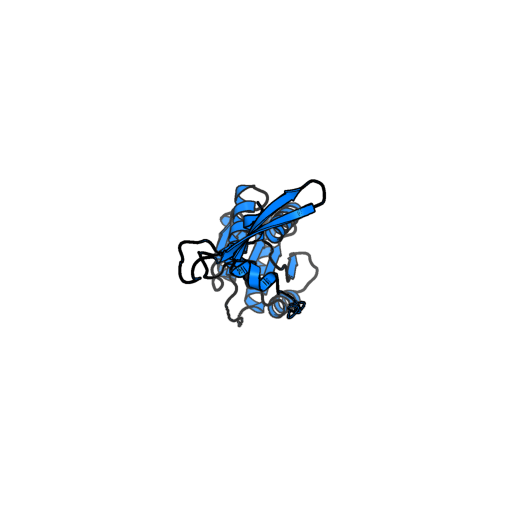-6.387 1.00 93.25 175 GLY A CA 1
ATOM 1309 C C . GLY A 1 175 ? -0.315 10.427 -6.9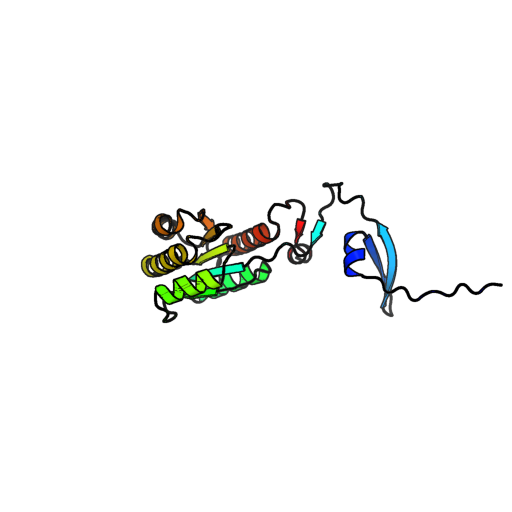48 1.00 93.25 175 GLY A C 1
ATOM 1310 O O . GLY A 1 175 ? 0.280 9.477 -6.442 1.00 93.25 175 GLY A O 1
ATOM 1311 N N . HIS A 1 176 ? -1.088 10.284 -8.027 1.00 95.31 176 HIS A N 1
ATOM 1312 C CA . HIS A 1 176 ? -1.245 9.014 -8.729 1.00 95.31 176 HIS A CA 1
ATOM 1313 C C . HIS A 1 176 ? 0.097 8.530 -9.288 1.00 95.31 176 HIS A C 1
ATOM 1315 O O . HIS A 1 176 ? 0.513 7.411 -8.992 1.00 95.31 176 HIS A O 1
ATOM 1321 N N . ALA A 1 177 ? 0.807 9.390 -10.027 1.00 95.62 177 ALA A N 1
ATOM 1322 C CA . ALA A 1 177 ? 2.130 9.079 -10.562 1.00 95.62 177 ALA A CA 1
ATOM 1323 C C . ALA A 1 177 ? 3.138 8.756 -9.446 1.00 95.62 177 ALA A C 1
ATOM 1325 O O . ALA A 1 177 ? 3.911 7.806 -9.573 1.00 95.62 177 ALA A O 1
ATOM 1326 N N . ALA A 1 178 ? 3.095 9.485 -8.326 1.00 95.31 178 ALA A N 1
ATOM 1327 C CA . ALA A 1 178 ? 3.954 9.227 -7.175 1.00 95.31 178 ALA A CA 1
ATOM 1328 C C . ALA A 1 178 ? 3.676 7.856 -6.532 1.00 95.31 178 ALA A C 1
ATOM 1330 O O . ALA A 1 178 ? 4.615 7.112 -6.248 1.00 95.31 178 ALA A O 1
ATOM 1331 N N . LEU A 1 179 ? 2.403 7.483 -6.352 1.00 95.88 179 LEU A N 1
ATOM 1332 C CA . LEU A 1 179 ? 2.016 6.169 -5.830 1.00 95.88 179 LEU A CA 1
ATOM 1333 C C . LEU A 1 179 ? 2.467 5.036 -6.762 1.00 95.88 179 LEU A C 1
ATOM 1335 O O . LEU A 1 179 ? 3.063 4.062 -6.295 1.00 95.88 179 LEU A O 1
ATOM 1339 N N . VAL A 1 180 ? 2.226 5.181 -8.071 1.00 96.19 180 VAL A N 1
ATOM 1340 C CA . VAL A 1 180 ? 2.654 4.205 -9.087 1.00 96.19 180 VAL A CA 1
ATOM 1341 C C . VAL A 1 180 ? 4.171 4.052 -9.070 1.00 96.19 180 VAL A C 1
ATOM 1343 O O . VAL A 1 180 ? 4.686 2.944 -8.918 1.00 96.19 180 VAL A O 1
ATOM 1346 N N . GLY A 1 181 ? 4.894 5.170 -9.164 1.00 94.94 181 GLY A N 1
ATOM 1347 C CA . GLY A 1 181 ? 6.352 5.198 -9.176 1.00 94.94 181 GLY A CA 1
ATOM 1348 C C . GLY A 1 181 ? 6.956 4.589 -7.914 1.00 94.94 181 GLY A C 1
ATOM 1349 O O . GLY A 1 181 ? 7.918 3.824 -8.003 1.00 94.94 181 GLY A O 1
ATOM 1350 N N . ARG A 1 182 ? 6.359 4.847 -6.744 1.00 94.69 182 ARG A N 1
ATOM 1351 C CA . ARG A 1 182 ? 6.812 4.271 -5.476 1.00 94.69 182 ARG A CA 1
ATOM 1352 C C . ARG A 1 182 ? 6.627 2.758 -5.447 1.00 94.69 182 ARG A C 1
ATOM 1354 O O . ARG A 1 182 ? 7.589 2.049 -5.163 1.00 94.69 182 ARG A O 1
ATOM 1361 N N . ALA A 1 183 ? 5.446 2.248 -5.794 1.00 94.62 183 ALA A N 1
ATOM 1362 C CA . ALA A 1 183 ? 5.193 0.807 -5.849 1.00 94.62 183 ALA A CA 1
ATOM 1363 C C . ALA A 1 183 ? 6.081 0.096 -6.894 1.00 94.62 183 ALA A C 1
ATOM 1365 O O . ALA A 1 183 ? 6.667 -0.948 -6.596 1.00 94.62 183 ALA A O 1
ATOM 1366 N N . ARG A 1 184 ? 6.284 0.700 -8.074 1.00 94.75 184 ARG A N 1
ATOM 1367 C CA . ARG A 1 184 ? 7.252 0.228 -9.082 1.00 94.75 184 ARG A CA 1
ATOM 1368 C C . ARG A 1 184 ? 8.690 0.237 -8.550 1.00 94.75 184 ARG A C 1
ATOM 1370 O O . ARG A 1 184 ? 9.433 -0.713 -8.777 1.00 94.75 184 ARG A O 1
ATOM 1377 N N . GLY A 1 185 ? 9.074 1.250 -7.775 1.00 93.19 185 GLY A N 1
ATOM 1378 C CA . GLY A 1 185 ? 10.365 1.305 -7.085 1.00 93.19 185 GLY A CA 1
ATOM 1379 C C . GLY A 1 185 ? 10.608 0.093 -6.181 1.00 93.19 185 GLY A C 1
ATOM 1380 O O . GLY A 1 185 ? 11.674 -0.512 -6.251 1.00 93.19 185 GLY A O 1
ATOM 1381 N N . PHE A 1 186 ? 9.602 -0.338 -5.410 1.00 91.44 186 PHE A N 1
ATOM 1382 C CA . PHE A 1 186 ? 9.701 -1.572 -4.615 1.00 91.44 186 PHE A CA 1
ATOM 1383 C C . PHE A 1 186 ? 9.868 -2.818 -5.483 1.00 91.44 186 PHE A C 1
ATOM 1385 O O . PHE A 1 186 ? 10.646 -3.700 -5.126 1.00 91.44 186 PHE A O 1
ATOM 1392 N N . ARG A 1 187 ? 9.187 -2.886 -6.635 1.00 91.94 187 ARG A N 1
ATOM 1393 C CA . ARG A 1 187 ? 9.333 -4.011 -7.572 1.00 91.94 187 ARG A CA 1
ATOM 1394 C C . ARG A 1 187 ? 10.734 -4.074 -8.178 1.00 91.94 187 ARG A C 1
ATOM 1396 O O . ARG A 1 187 ? 11.240 -5.170 -8.400 1.00 91.94 187 ARG A O 1
ATOM 1403 N N . ARG A 1 188 ? 11.382 -2.932 -8.422 1.00 91.00 188 ARG A N 1
ATOM 1404 C CA . ARG A 1 188 ? 12.791 -2.892 -8.859 1.00 91.00 188 ARG A CA 1
ATOM 1405 C C . ARG A 1 188 ? 13.762 -3.292 -7.747 1.00 91.00 188 ARG A C 1
ATOM 1407 O O . ARG A 1 188 ? 14.833 -3.829 -8.024 1.00 91.00 188 ARG A O 1
ATOM 1414 N N . GLY A 1 189 ? 13.391 -3.065 -6.487 1.00 87.75 189 GLY A N 1
ATOM 1415 C CA . GLY A 1 189 ? 14.257 -3.331 -5.344 1.00 87.75 189 GLY A CA 1
ATOM 1416 C C . GLY A 1 189 ? 15.542 -2.508 -5.442 1.00 87.75 189 GLY A C 1
ATOM 1417 O O . GLY A 1 189 ? 15.495 -1.286 -5.554 1.00 87.75 189 GLY A O 1
ATOM 1418 N N . THR A 1 190 ? 16.695 -3.175 -5.412 1.00 83.06 190 THR A N 1
ATOM 1419 C CA . THR A 1 190 ? 18.009 -2.526 -5.565 1.00 83.06 190 THR A CA 1
ATOM 1420 C C . THR A 1 190 ? 18.497 -2.459 -7.014 1.00 83.06 190 THR A C 1
ATOM 1422 O O . THR A 1 190 ? 19.569 -1.908 -7.254 1.00 83.06 190 THR A O 1
ATOM 1425 N N . ASP A 1 191 ? 17.764 -3.027 -7.979 1.00 82.00 191 ASP A N 1
ATOM 1426 C CA . ASP A 1 191 ? 18.158 -2.998 -9.389 1.00 82.00 191 ASP A CA 1
ATOM 1427 C C . ASP A 1 191 ? 17.690 -1.704 -10.063 1.00 82.00 191 ASP A C 1
ATOM 1429 O O . ASP A 1 191 ? 16.595 -1.609 -10.617 1.00 82.00 191 ASP A O 1
ATOM 1433 N N . THR A 1 192 ? 18.546 -0.686 -10.023 1.00 77.50 192 THR A N 1
ATOM 1434 C CA . THR A 1 192 ? 18.282 0.621 -10.640 1.00 77.50 192 THR A CA 1
ATOM 1435 C C . THR A 1 192 ? 18.353 0.606 -12.168 1.00 77.50 192 THR A C 1
ATOM 1437 O O . THR A 1 192 ? 17.963 1.588 -12.793 1.00 77.50 192 THR A O 1
ATOM 1440 N N . THR A 1 193 ? 18.830 -0.486 -12.774 1.00 80.50 193 THR A N 1
ATOM 1441 C CA . THR A 1 193 ? 18.932 -0.654 -14.235 1.00 80.50 193 THR A CA 1
ATOM 1442 C C . THR A 1 193 ? 17.741 -1.402 -14.838 1.00 80.50 193 THR A C 1
ATOM 1444 O O . THR A 1 193 ? 17.650 -1.542 -16.060 1.00 80.50 193 THR A O 1
ATOM 1447 N N . LEU A 1 194 ? 16.826 -1.888 -13.991 1.00 82.25 194 LEU A N 1
ATOM 1448 C CA . LEU A 1 194 ? 15.627 -2.602 -14.405 1.00 82.25 194 LEU A CA 1
ATOM 1449 C C . LEU A 1 194 ? 14.519 -1.631 -14.831 1.00 82.25 194 LEU A C 1
ATOM 1451 O O . LEU A 1 194 ? 13.983 -0.875 -14.019 1.00 82.25 194 LEU A O 1
ATOM 1455 N N . VAL A 1 195 ? 14.097 -1.743 -16.084 1.00 86.69 195 VAL A N 1
ATOM 1456 C CA . VAL A 1 195 ? 12.835 -1.188 -16.578 1.00 86.69 195 VAL A CA 1
ATOM 1457 C C . VAL A 1 195 ? 11.755 -2.251 -16.405 1.00 86.69 195 VAL A C 1
ATOM 1459 O O . VAL A 1 195 ? 11.925 -3.406 -16.812 1.00 86.69 195 VAL A O 1
ATOM 1462 N N . LEU A 1 196 ? 10.642 -1.891 -15.767 1.00 86.94 196 LEU A N 1
ATOM 1463 C CA . LEU A 1 196 ? 9.558 -2.847 -15.564 1.00 86.94 196 LEU A CA 1
ATOM 1464 C C . LEU A 1 196 ? 8.806 -3.066 -16.878 1.00 86.94 196 LEU A C 1
ATOM 1466 O O . LEU A 1 196 ? 8.589 -2.131 -17.639 1.00 86.94 196 LEU A O 1
ATOM 1470 N N . ARG A 1 197 ? 8.382 -4.303 -17.150 1.00 84.38 197 ARG A N 1
ATOM 1471 C CA . ARG A 1 197 ? 7.643 -4.631 -18.383 1.00 84.38 197 ARG A CA 1
ATOM 1472 C C . ARG A 1 197 ? 6.401 -3.762 -18.584 1.00 84.38 197 ARG A C 1
ATOM 1474 O O . ARG A 1 197 ? 6.142 -3.361 -19.706 1.00 84.38 197 ARG A O 1
ATOM 1481 N N . ASP A 1 198 ? 5.657 -3.480 -17.517 1.00 83.25 198 ASP A N 1
ATOM 1482 C CA . ASP A 1 198 ? 4.476 -2.608 -17.547 1.00 83.25 198 ASP A CA 1
ATOM 1483 C C . ASP A 1 198 ? 4.822 -1.142 -17.827 1.00 83.25 198 ASP A C 1
ATOM 1485 O O . ASP A 1 198 ? 4.062 -0.460 -18.494 1.00 83.25 198 ASP A O 1
ATOM 1489 N N . GLU A 1 199 ? 5.987 -0.677 -17.384 1.00 85.50 199 GLU A N 1
ATOM 1490 C CA . GLU A 1 199 ? 6.483 0.671 -17.677 1.00 85.50 199 GLU A CA 1
ATOM 1491 C C . GLU A 1 199 ? 7.022 0.795 -19.108 1.00 85.50 199 GLU A C 1
ATOM 1493 O O . GLU A 1 199 ? 6.883 1.839 -19.724 1.00 85.50 199 GLU A O 1
ATOM 1498 N N . ALA A 1 200 ? 7.613 -0.265 -19.664 1.00 83.12 200 ALA A N 1
ATOM 1499 C CA . ALA A 1 200 ? 8.143 -0.256 -21.030 1.00 83.12 200 ALA A CA 1
ATOM 1500 C C . ALA A 1 200 ? 7.056 -0.203 -22.124 1.00 83.12 200 ALA A C 1
ATOM 1502 O O . ALA A 1 200 ? 7.389 -0.035 -23.297 1.00 83.12 200 ALA A O 1
ATOM 1503 N N . LEU A 1 201 ? 5.790 -0.426 -21.760 1.00 77.44 201 LEU A N 1
ATOM 1504 C CA . LEU A 1 201 ? 4.641 -0.452 -22.672 1.00 77.44 201 LEU A CA 1
ATOM 1505 C C . LEU A 1 201 ? 3.812 0.845 -22.643 1.00 77.44 201 LEU A C 1
ATOM 1507 O O . LEU A 1 201 ? 2.877 0.962 -23.436 1.00 77.44 201 LEU A O 1
ATOM 1511 N N . GLU A 1 202 ? 4.124 1.768 -21.730 1.00 75.19 202 GLU A N 1
ATOM 1512 C CA . GLU A 1 202 ? 3.491 3.090 -21.583 1.00 75.19 202 GLU A CA 1
ATOM 1513 C C . GLU A 1 202 ? 4.215 4.154 -22.421 1.00 75.19 202 GLU A C 1
ATOM 1515 O O . GLU A 1 202 ? 3.503 5.001 -23.009 1.00 75.19 202 GLU A O 1
#

pLDDT: mean 82.58, std 17.17, range [36.19, 98.25]

Secondary structure (DSSP, 8-state):
------------HHHHHTTEEEEEEEETTEEEEEEEEEPP-TT-TTSPEEE-----EEEEEE-S-HHHHHHHHHHHHHTT-EEEEEEETTSS--HHHHHHHHHHH--SEEEEE--SGGGHHHHHHHHHHHHHHSTT-SSPPEEEEES-HHHHHHHHHHHTTT-EEEE--TTSHHHHHHHHHHHHHHHHTT-TTEEETTTTT-

Foldseek 3Di:
DDDDPPDPDDDPPVVLVQFWDWDWDQDPVGIDTDDIDGDPDPVPLVAQGEEAFAAFEEEEQDEPDVLLVVLLVVLCVLLVHHHQYYDYLPPPDDLQRLLQSLLVSLGQEYEQELDDVVCLVSSLSSLLSNCNNQVPRPPAHAYEYEDDPVSVVSNCVSCVVRHYHYAYRSSDPRRSVVSSVVSNCVRCPPPPSYDYNSNVVD

Sequence (202 aa):
MTADARADATLDVVQEAHVRRWCYEQGTSGFSLRRAELLPDPADRSVPRVGPGGRVRVAVLAAADAALDGAARRGLLAAGADQTVWLRSNDGRTFAERAEALRVARPDLVVVLGGDPRHADAVVELCEAFRSGCSDQSPVPRAVVTGDARTTMRLHGPLARFGVEVLPDPRRTDGHAALVGRARGFRRGTDTTLVLRDEALE